Protein AF-A0A7J4FYN1-F1 (afdb_monomer)

Solvent-accessible surface area (backbone atoms only — not comparable to full-atom values): 18001 Å² total; per-residue (Å²): 106,68,40,69,77,66,52,54,48,56,63,58,71,72,38,98,62,52,60,65,54,55,51,46,66,61,48,46,61,57,50,54,51,50,53,51,52,51,47,52,48,41,46,52,52,40,60,72,71,66,62,92,48,76,66,60,46,51,55,52,28,54,52,47,48,63,54,42,46,30,54,53,46,29,53,54,20,49,48,54,35,25,59,45,54,30,81,46,72,70,46,26,52,50,48,37,50,51,54,52,49,54,53,47,48,53,36,50,60,30,28,76,32,58,90,78,43,79,68,7,50,65,6,45,51,25,54,48,51,32,59,75,74,71,46,88,81,53,70,55,55,52,43,46,21,37,47,47,36,42,50,40,17,54,48,39,40,50,54,37,49,71,49,62,40,72,78,50,58,75,45,86,66,52,58,71,54,51,52,44,50,46,52,47,66,65,43,78,46,77,74,41,36,20,57,51,18,25,62,42,31,40,52,42,50,52,53,42,57,50,44,49,69,71,32,67,87,43,64,83,60,56,28,58,55,52,47,44,49,53,40,31,42,48,46,49,52,54,43,40,49,59,54,55,52,52,48,78,74,57,72,54,72,72,52,23,49,51,51,7,46,34,19,9,50,16,29,44,51,27,47,53,55,52,39,75,62,43,44,88,74,41,46,93,38,74,70,27,42,71,73,56,69,65,89,54,65,65,63,57,37,51,45,38,24,49,33,31,30,44,30,38,54,24,45,73,73,73,35,44,71,63,23,43,52,51,23,22,50,54,47,29,52,53,54,50,60,72,40,43,75,70,69,74,104

Sequence (345 aa):
MNERTNRSGEFLLTSPLTKREIVAGKTLPYLITTIGIMFVLAIYLKCTLGSASPSEIAKSGIIIISIMLPVVSLFLSFSLFSSILARSFKELTFVSVFFSTVVSGYLFFPAMFAHIHAIALISPMTLIVKVLTGTEISLNEYLFSTVPFYSVSIATFGFATLIFREEDLFTQKTVKKKIIDCIELFLRKRSYLFLLTLIFVPFAYMFELMSIVLLFNIPLPYSIVAMVGISALIEEVLKSAGIYTLSLKGYNGKQAIFLAILAGSGFFVGEKLMMLVTVASIADSVFGSVLSMGSLLLYPLLLHIGCGAIVSIGLRYKRYSVCLLAATAVHCAYNLFLLRGVIFA

Foldseek 3Di:
DVCLVVVVLVVVQPDPDALCCVLCVVLVVVLVVVLVVLLVVLLVLCVVVPPDDPVLSNVLSVVSSLLCSLVSLLLSLQLLLLLLLDPDPVSSVVSSVVSVVVSVCQQVLLLVCLPPDLLVLLHSVSVNVCSSVVHDDDPLSSLQNRVLSNLNSVLSNVLSSLLSDPCRRNDPDHSVVSVLVSLVSQCPDLLSLLVQLLSCLSVLVSVLSVLCSVQVPPDPPVSVLVSLLVSLLSSLCSLCSSLLSVLVVPDDLVVQLVSLLSSLNSNLVSLVVSLVSNQPRCVVDPSSCLSNVPPDSPVSSCLSSVLSSLQSVCSNVVNNVVSSVVSSVSSSVVSVVVCVVVRVD

Mean predicted aligned error: 6.45 Å

pLDDT: mean 86.95, std 10.39, range [52.47, 98.06]

Structure (mmCIF, N/CA/C/O backbone):
data_AF-A0A7J4FYN1-F1
#
_entry.id   AF-A0A7J4FYN1-F1
#
loop_
_atom_site.group_PDB
_atom_site.id
_atom_site.type_symbol
_atom_site.label_atom_id
_atom_site.label_alt_id
_atom_site.label_comp_id
_atom_site.label_asym_id
_atom_site.label_entity_id
_atom_site.label_seq_id
_atom_site.pdbx_PDB_ins_code
_atom_site.Cartn_x
_atom_site.Cartn_y
_atom_s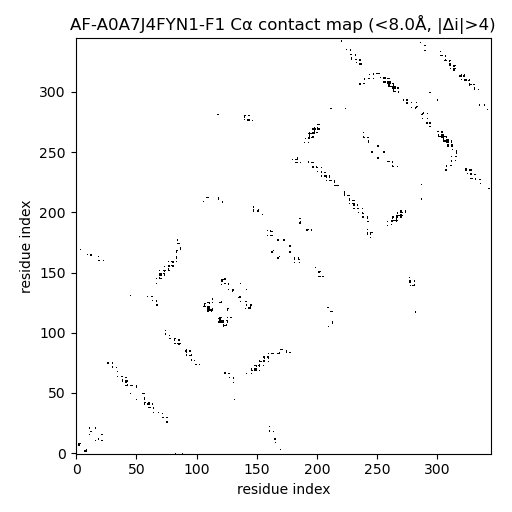ite.Cartn_z
_atom_site.occupancy
_atom_site.B_iso_or_equiv
_atom_site.auth_seq_id
_atom_site.auth_comp_id
_atom_site.auth_asym_id
_atom_site.auth_atom_id
_atom_site.pdbx_PDB_model_num
ATOM 1 N N . MET A 1 1 ? 17.224 -5.363 15.570 1.00 64.00 1 MET A N 1
ATOM 2 C CA . MET A 1 1 ? 17.157 -6.389 16.640 1.00 64.00 1 MET A CA 1
ATOM 3 C C . MET A 1 1 ? 18.245 -6.191 17.692 1.00 64.00 1 MET A C 1
ATOM 5 O O . MET A 1 1 ? 17.898 -6.210 18.863 1.00 64.00 1 MET A O 1
ATOM 9 N N . ASN A 1 2 ? 19.498 -5.917 17.299 1.00 64.25 2 ASN A N 1
ATOM 10 C CA . ASN A 1 2 ? 20.615 -5.687 18.233 1.00 64.25 2 ASN A CA 1
ATOM 11 C C . ASN A 1 2 ? 20.327 -4.618 19.300 1.00 64.25 2 ASN A C 1
ATOM 13 O O . ASN A 1 2 ? 20.669 -4.789 20.460 1.00 64.25 2 ASN A O 1
ATOM 17 N N . GLU A 1 3 ? 19.619 -3.547 18.944 1.00 64.06 3 GLU A N 1
ATOM 18 C CA . GLU A 1 3 ? 19.240 -2.507 19.911 1.00 64.06 3 GLU A CA 1
ATOM 19 C C . GLU A 1 3 ? 18.201 -2.964 20.938 1.00 64.06 3 GLU A C 1
ATOM 21 O O . GLU A 1 3 ? 18.146 -2.450 22.052 1.00 64.06 3 GLU A O 1
ATOM 26 N N . ARG A 1 4 ? 17.376 -3.949 20.570 1.00 65.56 4 ARG A N 1
ATOM 27 C CA . ARG A 1 4 ? 16.376 -4.525 21.466 1.00 65.56 4 ARG A CA 1
ATOM 28 C C . ARG A 1 4 ? 16.972 -5.622 22.341 1.00 65.56 4 ARG A C 1
ATOM 30 O O . ARG A 1 4 ? 16.567 -5.759 23.487 1.00 65.56 4 ARG A O 1
ATOM 37 N N . THR A 1 5 ? 17.933 -6.387 21.820 1.00 64.75 5 THR A N 1
ATOM 38 C CA . THR A 1 5 ? 18.672 -7.391 22.601 1.00 64.75 5 THR A CA 1
ATOM 39 C C . THR A 1 5 ? 19.639 -6.741 23.583 1.00 64.75 5 THR A C 1
ATOM 41 O O . THR A 1 5 ? 19.760 -7.217 24.704 1.00 64.75 5 THR A O 1
ATOM 44 N N . ASN A 1 6 ? 20.265 -5.623 23.202 1.00 63.41 6 ASN A N 1
ATOM 45 C CA . ASN A 1 6 ? 21.263 -4.928 24.022 1.00 63.41 6 ASN A CA 1
ATOM 46 C C . ASN A 1 6 ? 20.667 -3.776 24.850 1.00 63.41 6 ASN A C 1
ATOM 48 O O . ASN A 1 6 ? 21.420 -2.999 25.427 1.00 63.41 6 ASN A O 1
ATOM 52 N N . ARG A 1 7 ? 19.333 -3.619 24.856 1.00 63.34 7 ARG A N 1
ATOM 53 C CA . ARG A 1 7 ? 18.585 -2.500 25.472 1.00 63.34 7 ARG A CA 1
ATOM 54 C C . ARG A 1 7 ? 19.027 -1.088 25.054 1.00 63.34 7 ARG A C 1
ATOM 56 O O . ARG A 1 7 ? 18.514 -0.107 25.575 1.00 63.34 7 ARG A O 1
ATOM 63 N N . SER A 1 8 ? 19.898 -0.943 24.055 1.00 65.25 8 SER A N 1
ATOM 64 C CA . SER A 1 8 ? 20.338 0.368 23.567 1.00 65.25 8 SER A CA 1
ATOM 65 C C . SER A 1 8 ? 19.237 1.165 22.861 1.00 65.25 8 SER A C 1
ATOM 67 O O . SER A 1 8 ? 19.367 2.375 22.684 1.00 65.25 8 SER A O 1
ATOM 69 N N . GLY A 1 9 ? 18.125 0.512 22.505 1.00 64.81 9 GLY A N 1
ATOM 70 C CA . GLY A 1 9 ? 16.920 1.176 22.010 1.00 64.81 9 GLY A CA 1
ATOM 71 C C . GLY A 1 9 ? 16.238 2.081 23.044 1.00 64.81 9 GLY A C 1
ATOM 72 O O . GLY A 1 9 ? 15.622 3.063 22.645 1.00 64.81 9 GLY A O 1
ATOM 73 N N . GLU A 1 10 ? 16.382 1.801 24.346 1.00 71.38 10 GLU A N 1
ATOM 74 C CA . GLU A 1 10 ? 15.806 2.622 25.426 1.00 71.38 10 GLU A CA 1
ATOM 75 C C . GLU A 1 10 ? 16.497 3.995 25.497 1.00 71.38 10 GLU A C 1
ATOM 77 O O . GLU A 1 10 ? 15.831 5.025 25.550 1.00 71.38 10 GLU A O 1
ATOM 82 N N . PHE A 1 11 ? 17.829 4.039 25.362 1.00 71.06 11 PHE A N 1
ATOM 83 C CA . PHE A 1 11 ? 18.596 5.295 25.347 1.00 71.06 11 PHE A CA 1
ATOM 84 C C . PHE A 1 11 ? 18.272 6.199 24.149 1.00 71.06 11 PHE A C 1
ATOM 86 O O . PHE A 1 11 ? 18.373 7.419 24.234 1.00 71.06 11 PHE A O 1
ATOM 93 N N . LEU A 1 12 ? 17.869 5.613 23.019 1.00 75.50 12 LEU A N 1
ATOM 94 C CA . LEU A 1 12 ? 17.439 6.376 21.846 1.00 75.50 12 LEU A CA 1
ATOM 95 C C . LEU A 1 12 ? 16.047 6.984 22.033 1.00 75.50 12 LEU A C 1
ATOM 97 O O . LEU A 1 12 ? 15.792 8.071 21.522 1.00 75.50 12 LEU A O 1
ATOM 101 N N . LEU A 1 13 ? 15.157 6.310 22.764 1.00 73.88 13 LEU A N 1
ATOM 102 C CA . LEU A 1 13 ? 13.790 6.781 23.004 1.00 73.88 13 LEU A CA 1
ATOM 103 C C . LEU A 1 13 ? 13.718 7.856 24.098 1.00 73.88 13 LEU A C 1
ATOM 105 O O . LEU A 1 13 ? 12.803 8.676 24.067 1.00 73.88 13 LEU A O 1
ATOM 109 N N . THR A 1 14 ? 14.709 7.906 24.993 1.00 81.06 14 THR A N 1
ATOM 110 C CA . THR A 1 14 ? 14.867 8.959 26.013 1.00 81.06 1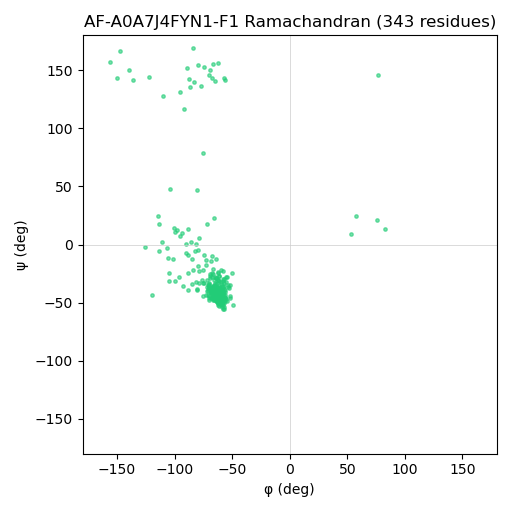4 THR A CA 1
ATOM 111 C C . THR A 1 14 ? 15.679 10.166 25.538 1.00 81.06 14 THR A C 1
ATOM 113 O O . THR A 1 14 ? 15.725 11.189 26.223 1.00 81.06 14 THR A O 1
ATOM 116 N N . SER A 1 15 ? 16.310 10.077 24.365 1.00 82.44 15 SER A N 1
ATOM 117 C CA . SER A 1 15 ? 17.016 11.202 23.747 1.00 82.44 15 SER A CA 1
ATOM 118 C C . SER A 1 15 ? 16.040 12.320 23.333 1.00 82.44 15 SER A C 1
ATOM 120 O O . SER A 1 15 ? 14.874 12.036 23.052 1.00 82.44 15 SER A O 1
ATOM 122 N N . PRO A 1 16 ? 16.479 13.591 23.224 1.00 83.44 16 PRO A N 1
ATOM 123 C CA . PRO A 1 16 ? 15.618 14.708 22.810 1.00 83.44 16 PRO A CA 1
ATOM 124 C C . PRO A 1 16 ? 15.236 14.671 21.315 1.00 83.44 16 PRO A C 1
ATOM 126 O O . PRO A 1 16 ? 14.825 15.685 20.755 1.00 83.44 16 PRO A O 1
ATOM 129 N N . LEU A 1 17 ? 15.387 13.519 20.655 1.00 84.38 17 LEU A N 1
ATOM 130 C CA . LEU A 1 17 ? 15.091 13.322 19.243 1.00 84.38 17 LEU A CA 1
ATOM 131 C C . LEU A 1 17 ? 13.627 12.937 19.041 1.00 84.38 17 LEU A C 1
ATOM 133 O O . LEU A 1 17 ? 13.038 12.137 19.772 1.00 84.38 17 LEU A O 1
ATOM 137 N N . THR A 1 18 ? 13.033 13.453 17.973 1.00 85.81 18 THR A N 1
ATOM 138 C CA . THR A 1 18 ? 11.705 13.026 17.548 1.00 85.81 18 THR A CA 1
ATOM 139 C C . THR A 1 18 ? 11.761 11.639 16.904 1.00 85.81 18 THR A C 1
ATOM 141 O O . THR A 1 18 ? 12.735 11.239 16.268 1.00 85.81 18 THR A O 1
ATOM 144 N N . LYS A 1 19 ? 10.649 10.900 16.974 1.00 86.06 19 LYS A N 1
ATOM 145 C CA . LYS A 1 19 ? 10.519 9.575 16.333 1.00 86.06 19 LYS A CA 1
ATOM 146 C C . LYS A 1 19 ? 10.856 9.599 14.842 1.00 86.06 19 LYS A C 1
ATOM 148 O O . LYS A 1 19 ? 11.430 8.648 14.326 1.00 86.06 19 LYS A O 1
ATOM 153 N N . ARG A 1 20 ? 10.492 10.688 14.157 1.00 86.38 20 ARG A N 1
ATOM 154 C CA . ARG A 1 20 ? 10.760 10.875 12.725 1.00 86.38 20 ARG A CA 1
ATOM 155 C C . ARG A 1 20 ? 12.251 11.019 12.454 1.00 86.38 20 ARG A C 1
ATOM 157 O O . ARG A 1 20 ? 12.729 10.405 11.512 1.00 86.38 20 ARG A O 1
ATOM 164 N N . GLU A 1 21 ? 12.973 11.765 13.285 1.00 88.19 21 GLU A N 1
ATOM 165 C CA . GLU A 1 21 ? 14.426 11.926 13.165 1.00 88.19 21 GLU A CA 1
ATOM 166 C C . GLU A 1 21 ? 15.159 10.615 13.435 1.00 88.19 21 GLU A C 1
ATOM 168 O O . GLU A 1 21 ? 16.058 10.261 12.680 1.00 88.19 21 GLU A O 1
ATOM 173 N N . ILE A 1 22 ? 14.735 9.846 14.444 1.00 86.62 22 ILE A N 1
ATOM 174 C CA . ILE A 1 22 ? 15.331 8.534 14.736 1.00 86.62 22 ILE A CA 1
ATOM 175 C C . ILE A 1 22 ? 15.124 7.578 13.557 1.00 86.62 22 ILE A C 1
ATOM 177 O O . ILE A 1 22 ? 16.065 6.917 13.117 1.00 86.62 22 ILE A O 1
ATOM 181 N N . VAL A 1 23 ? 13.895 7.502 13.037 1.00 89.00 23 VAL A N 1
ATOM 182 C CA . VAL A 1 23 ? 13.572 6.652 11.886 1.00 89.00 23 VAL A CA 1
ATOM 183 C C . VAL A 1 23 ? 14.360 7.100 10.656 1.00 89.00 23 VAL A C 1
ATOM 185 O O . VAL A 1 23 ? 15.072 6.282 10.078 1.00 89.00 23 VAL A O 1
ATOM 188 N N . ALA A 1 24 ? 14.304 8.387 10.305 1.00 88.50 24 ALA A N 1
ATOM 189 C CA . ALA A 1 24 ? 14.992 8.937 9.141 1.00 88.50 24 ALA A CA 1
ATOM 190 C C . ALA A 1 24 ? 16.512 8.752 9.233 1.00 88.50 24 ALA A C 1
ATOM 192 O O . ALA A 1 24 ? 17.124 8.257 8.287 1.00 88.50 24 ALA A O 1
ATOM 193 N N . GLY A 1 25 ? 17.111 9.071 10.383 1.00 87.88 25 GLY A N 1
ATOM 194 C CA . GLY A 1 25 ? 18.545 8.938 10.628 1.00 87.88 25 GLY A CA 1
ATOM 195 C C . GLY A 1 25 ? 19.039 7.497 10.518 1.00 87.88 25 GLY A C 1
ATOM 196 O O . GLY A 1 25 ? 20.155 7.268 10.063 1.00 87.88 25 GLY A O 1
ATOM 197 N N . LYS A 1 26 ? 18.196 6.511 10.851 1.00 86.88 26 LYS A N 1
ATOM 198 C CA . LYS A 1 26 ? 18.523 5.093 10.657 1.00 86.88 26 LYS A CA 1
ATOM 199 C C . LYS A 1 26 ? 18.303 4.621 9.234 1.00 86.88 26 LYS A C 1
ATOM 201 O O . LYS A 1 26 ? 19.094 3.826 8.747 1.00 86.88 26 LYS A O 1
ATOM 206 N N . THR A 1 27 ? 17.246 5.068 8.563 1.00 91.06 27 THR A N 1
ATOM 207 C CA . THR A 1 27 ? 16.923 4.607 7.204 1.00 91.06 27 THR A CA 1
ATOM 208 C C . THR A 1 27 ? 17.816 5.238 6.140 1.00 91.06 27 THR A C 1
ATOM 210 O O . THR A 1 27 ? 18.097 4.602 5.126 1.00 91.06 27 THR A O 1
ATOM 213 N N . LEU A 1 28 ? 18.279 6.471 6.363 1.00 92.12 28 LEU A N 1
ATOM 214 C CA . LEU A 1 28 ? 19.022 7.253 5.377 1.00 92.12 28 LEU A CA 1
ATOM 215 C C . LEU A 1 28 ? 20.367 6.611 4.974 1.00 92.12 28 LEU A C 1
ATOM 217 O O . LEU A 1 28 ? 20.606 6.514 3.771 1.00 92.12 28 LEU A O 1
ATOM 221 N N . PRO A 1 29 ? 21.208 6.085 5.891 1.00 93.12 29 PRO A N 1
ATOM 222 C CA . PRO A 1 29 ? 22.432 5.375 5.512 1.00 93.12 29 PRO A CA 1
ATOM 223 C C . PRO A 1 29 ? 22.173 4.159 4.616 1.00 93.12 29 PRO A C 1
ATOM 225 O O . PRO A 1 29 ? 22.906 3.939 3.652 1.00 93.12 29 PRO A O 1
ATOM 228 N N . TYR A 1 30 ? 21.106 3.396 4.885 1.00 92.56 30 TYR A N 1
ATOM 229 C CA . TYR A 1 30 ? 20.733 2.250 4.050 1.00 92.56 30 TYR A CA 1
ATOM 230 C C . TYR A 1 30 ? 20.251 2.696 2.671 1.00 92.56 30 TYR A C 1
ATOM 232 O O . TYR A 1 30 ? 20.620 2.080 1.672 1.00 92.56 30 TYR A O 1
ATOM 240 N N . LEU A 1 31 ? 19.478 3.784 2.597 1.00 93.19 31 LEU A N 1
ATOM 241 C CA . LEU A 1 31 ? 19.034 4.356 1.328 1.00 93.19 31 LEU A CA 1
ATOM 242 C C . LEU A 1 31 ? 20.225 4.835 0.485 1.00 93.19 31 LEU A C 1
ATOM 244 O O . LEU A 1 31 ? 20.341 4.436 -0.670 1.00 93.19 31 LEU A O 1
ATOM 248 N N . ILE A 1 32 ? 21.138 5.617 1.072 1.00 93.19 32 ILE A N 1
ATOM 249 C CA . ILE A 1 32 ? 22.339 6.131 0.390 1.00 93.19 32 ILE A CA 1
ATOM 250 C C . ILE A 1 32 ? 23.217 4.977 -0.095 1.00 93.19 32 ILE A C 1
ATOM 252 O O . ILE A 1 32 ? 23.613 4.955 -1.258 1.00 93.19 32 ILE A O 1
ATOM 256 N N . THR A 1 33 ? 23.476 3.989 0.766 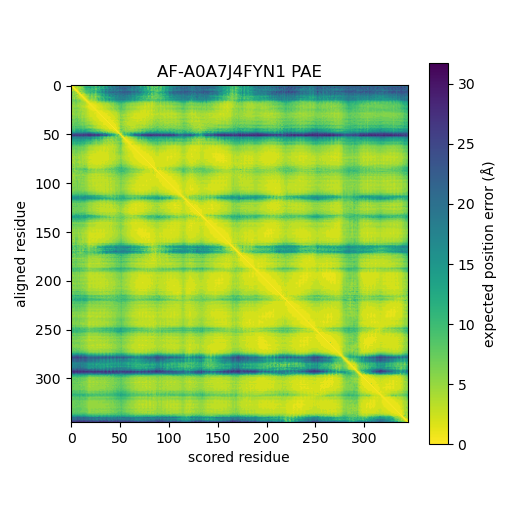1.00 93.31 33 THR A N 1
ATOM 257 C CA . THR A 1 33 ? 24.281 2.813 0.403 1.00 93.31 33 THR A CA 1
ATOM 258 C C . THR A 1 33 ? 23.641 2.044 -0.750 1.00 93.31 33 THR A C 1
ATOM 260 O O . THR A 1 33 ? 24.322 1.687 -1.707 1.00 93.31 33 THR A O 1
ATOM 263 N N . THR A 1 34 ? 22.323 1.835 -0.702 1.00 92.31 34 THR A N 1
ATOM 264 C CA . THR A 1 34 ? 21.605 1.117 -1.762 1.00 92.31 34 THR A CA 1
ATOM 265 C C . THR A 1 34 ? 21.643 1.892 -3.077 1.00 92.31 34 THR A C 1
ATOM 267 O O . THR A 1 34 ? 21.911 1.300 -4.117 1.00 92.31 34 THR A O 1
ATOM 270 N N . ILE A 1 35 ? 21.454 3.215 -3.048 1.00 90.81 35 ILE A N 1
ATOM 271 C CA . ILE A 1 35 ? 21.578 4.072 -4.238 1.00 90.81 35 ILE A CA 1
ATOM 272 C C . ILE A 1 35 ? 22.997 4.017 -4.809 1.00 90.81 35 ILE A C 1
ATOM 274 O O . ILE A 1 35 ? 23.151 3.869 -6.020 1.00 90.81 35 ILE A O 1
ATOM 278 N N . GLY A 1 36 ? 24.025 4.066 -3.958 1.00 89.56 36 GLY A N 1
ATOM 279 C CA . GLY A 1 36 ? 25.419 3.935 -4.381 1.00 89.56 36 GLY A CA 1
ATOM 280 C C . GLY A 1 36 ? 25.693 2.602 -5.081 1.00 89.56 36 GLY A C 1
ATOM 281 O O . GLY A 1 36 ? 26.253 2.585 -6.175 1.00 89.56 36 GLY A O 1
ATOM 282 N N . ILE A 1 37 ? 25.228 1.489 -4.503 1.00 90.88 37 ILE A N 1
ATOM 283 C CA . ILE A 1 37 ? 25.355 0.156 -5.113 1.00 90.88 37 ILE A CA 1
ATOM 284 C C . ILE A 1 37 ? 24.606 0.095 -6.452 1.00 90.88 37 ILE A C 1
ATOM 286 O O . ILE A 1 37 ? 25.155 -0.400 -7.434 1.00 90.88 37 ILE A O 1
ATOM 290 N N . MET A 1 38 ? 23.382 0.627 -6.522 1.00 88.19 38 MET A N 1
ATOM 291 C CA . MET A 1 38 ? 22.602 0.670 -7.765 1.00 88.19 38 MET A CA 1
ATOM 292 C C . MET A 1 38 ? 23.299 1.484 -8.857 1.00 88.19 38 MET A C 1
ATOM 294 O O . MET A 1 38 ? 23.318 1.057 -10.008 1.00 88.19 38 MET A O 1
ATOM 298 N N . PHE A 1 39 ? 23.898 2.622 -8.505 1.00 85.50 39 PHE A N 1
ATOM 299 C CA . PHE A 1 39 ? 24.653 3.445 -9.447 1.00 85.50 39 PHE A CA 1
ATOM 300 C C . PHE A 1 39 ? 25.858 2.686 -10.016 1.00 85.50 39 PHE A C 1
ATOM 302 O O . PHE A 1 39 ? 26.044 2.643 -11.232 1.00 85.50 39 PHE A O 1
ATOM 309 N N . VAL A 1 40 ? 26.632 2.018 -9.152 1.00 87.88 40 VAL A N 1
ATOM 310 C CA . VAL A 1 40 ? 27.782 1.197 -9.564 1.00 87.88 40 VAL A CA 1
ATOM 311 C C . VAL A 1 40 ? 27.346 0.040 -10.468 1.00 87.88 40 VAL A C 1
ATOM 313 O O . VAL A 1 40 ? 27.956 -0.185 -11.512 1.00 87.88 40 VAL A O 1
ATOM 316 N N . LEU A 1 41 ? 26.267 -0.663 -10.114 1.00 85.25 41 LEU A N 1
ATOM 317 C CA . LEU A 1 41 ? 25.722 -1.757 -10.925 1.00 85.25 41 LEU A CA 1
ATOM 318 C C . LEU A 1 41 ? 25.207 -1.272 -12.284 1.00 85.25 41 LEU A C 1
ATOM 320 O O . LEU A 1 41 ? 25.442 -1.935 -13.293 1.00 85.25 41 LEU A O 1
ATOM 324 N N . ALA A 1 42 ? 24.541 -0.116 -12.333 1.00 82.31 42 ALA A N 1
ATOM 325 C CA . ALA A 1 42 ? 24.056 0.462 -13.583 1.00 82.31 42 ALA A CA 1
ATOM 326 C C . ALA A 1 42 ? 25.212 0.787 -14.544 1.00 82.31 42 ALA A C 1
ATOM 328 O O . ALA A 1 42 ? 25.129 0.464 -15.731 1.00 82.31 42 ALA A O 1
ATOM 329 N N . ILE A 1 43 ? 26.309 1.355 -14.024 1.00 81.56 43 ILE A N 1
ATOM 330 C CA . ILE A 1 43 ? 27.538 1.593 -14.794 1.00 81.56 43 ILE A CA 1
ATOM 331 C C . ILE A 1 43 ? 28.121 0.263 -15.282 1.00 81.56 43 ILE A C 1
ATOM 333 O O . ILE A 1 43 ? 28.375 0.104 -16.475 1.00 81.56 43 ILE A O 1
ATOM 337 N N . TYR A 1 44 ? 28.286 -0.710 -14.382 1.00 84.75 44 TYR A N 1
ATOM 338 C CA . TYR A 1 44 ? 28.862 -2.017 -14.702 1.00 84.75 44 TYR A CA 1
ATOM 339 C C . TYR A 1 44 ? 28.096 -2.746 -15.819 1.00 84.75 44 TYR A C 1
ATOM 341 O O . TYR A 1 44 ? 28.704 -3.232 -16.778 1.00 84.75 44 TYR A O 1
ATOM 349 N N . LEU A 1 45 ? 26.762 -2.779 -15.741 1.00 80.88 45 LEU A N 1
ATOM 350 C CA . LEU A 1 45 ? 25.918 -3.431 -16.744 1.00 80.88 45 LEU A CA 1
ATOM 351 C C . LEU A 1 45 ? 26.041 -2.762 -18.118 1.00 80.88 45 LEU A C 1
ATOM 353 O O . LEU A 1 45 ? 26.218 -3.458 -19.115 1.00 80.88 45 LEU A O 1
ATOM 357 N N . LYS A 1 46 ? 25.997 -1.425 -18.191 1.00 75.81 46 LYS A N 1
ATOM 358 C CA . LYS A 1 46 ? 26.100 -0.706 -19.474 1.00 75.81 46 LYS A CA 1
ATOM 359 C C . LYS A 1 46 ? 27.498 -0.791 -20.095 1.00 75.81 46 LYS A C 1
ATOM 361 O O . LYS A 1 46 ? 27.586 -0.909 -21.317 1.00 75.81 46 LYS A O 1
ATOM 366 N N . CYS A 1 47 ? 28.559 -0.806 -19.284 1.00 75.88 47 CYS A N 1
ATOM 367 C CA . CYS A 1 47 ? 29.916 -1.084 -19.765 1.00 75.88 47 CYS A CA 1
ATOM 368 C C . CYS A 1 47 ? 30.020 -2.491 -20.375 1.00 75.88 47 CYS A C 1
ATOM 370 O O . CYS A 1 47 ? 30.604 -2.658 -21.441 1.00 75.88 47 CYS A O 1
ATOM 372 N N . THR A 1 48 ? 29.415 -3.494 -19.732 1.00 79.56 48 THR A N 1
ATOM 373 C CA . THR A 1 48 ? 29.449 -4.892 -20.198 1.00 79.56 48 THR A CA 1
ATOM 374 C C . THR A 1 48 ? 28.614 -5.105 -21.467 1.00 79.56 48 THR A C 1
ATOM 376 O O . THR A 1 48 ? 28.997 -5.879 -22.337 1.00 79.56 48 THR A O 1
ATOM 379 N N . LEU A 1 49 ? 27.496 -4.385 -21.606 1.00 75.69 49 LEU A N 1
ATOM 380 C CA . LEU A 1 49 ? 26.597 -4.433 -22.770 1.00 75.69 49 LEU A CA 1
ATOM 381 C C . LEU A 1 49 ? 27.102 -3.622 -23.985 1.00 75.69 49 LEU A C 1
ATOM 383 O O . LEU A 1 49 ? 26.382 -3.499 -24.973 1.00 75.69 49 LEU A O 1
ATOM 387 N N . GLY A 1 50 ? 28.315 -3.057 -23.936 1.00 68.12 50 GLY A N 1
ATOM 388 C CA . GLY A 1 50 ? 28.968 -2.428 -25.093 1.00 68.12 50 GLY A CA 1
ATOM 389 C C . GLY A 1 50 ? 28.436 -1.045 -25.495 1.00 68.12 50 GLY A C 1
ATOM 390 O O . GLY A 1 50 ? 28.623 -0.631 -26.636 1.00 68.12 50 GLY A O 1
ATOM 391 N N . SER A 1 51 ? 27.766 -0.313 -24.595 1.00 63.03 51 SER A N 1
ATOM 392 C CA . SER A 1 51 ? 27.247 1.035 -24.896 1.00 63.03 51 SER A CA 1
ATOM 393 C C . SER A 1 51 ? 28.347 2.114 -24.884 1.00 63.03 51 SER A C 1
ATOM 395 O O . SER A 1 51 ? 29.191 2.147 -23.992 1.00 63.03 51 SER A O 1
ATOM 397 N N . ALA A 1 52 ? 28.311 3.010 -25.880 1.00 61.69 52 ALA A N 1
ATOM 398 C CA . ALA A 1 52 ? 29.488 3.683 -26.443 1.00 61.69 52 ALA A CA 1
ATOM 399 C C . ALA A 1 52 ? 29.802 5.126 -25.965 1.00 61.69 52 ALA A C 1
ATOM 401 O O . ALA A 1 52 ? 30.675 5.764 -26.552 1.00 61.69 52 ALA A O 1
ATOM 402 N N . SER A 1 53 ? 29.165 5.681 -24.920 1.00 72.50 53 SER A N 1
ATOM 403 C CA . SER A 1 53 ? 29.561 7.010 -24.402 1.00 72.50 53 SER A CA 1
ATOM 404 C C . SER A 1 53 ? 29.318 7.214 -22.891 1.00 72.50 53 SER A C 1
ATOM 406 O O . SER A 1 53 ? 28.299 6.761 -22.361 1.00 72.50 53 SER A O 1
ATOM 408 N N . PRO A 1 54 ? 30.209 7.935 -22.170 1.00 73.56 54 PRO A N 1
ATOM 409 C CA . PRO A 1 54 ? 30.045 8.217 -20.736 1.00 73.56 54 PRO A CA 1
ATOM 410 C C . PRO A 1 54 ? 28.746 8.959 -20.381 1.00 73.56 54 PRO A C 1
ATOM 412 O O . PRO A 1 54 ? 28.188 8.752 -19.303 1.00 73.56 54 PRO A O 1
ATOM 415 N N . SER A 1 55 ? 28.240 9.804 -21.285 1.00 75.38 55 SER A N 1
ATOM 416 C CA . SER A 1 55 ? 27.010 10.579 -21.082 1.00 75.38 55 SER A CA 1
ATOM 417 C C . SER A 1 55 ? 25.749 9.711 -21.114 1.00 75.38 55 SER A C 1
ATOM 419 O O . SER A 1 55 ? 24.861 9.892 -20.280 1.00 75.38 55 SER A O 1
ATOM 421 N N . GLU A 1 56 ? 25.679 8.732 -22.020 1.00 75.50 56 GLU A N 1
ATOM 422 C CA . GLU A 1 56 ? 24.537 7.811 -22.119 1.00 75.50 56 GLU A CA 1
ATOM 423 C C . GLU A 1 56 ? 24.479 6.838 -20.935 1.00 75.50 56 GLU A C 1
ATOM 425 O O . GLU A 1 56 ? 23.395 6.502 -20.444 1.00 75.50 56 GLU A O 1
ATOM 430 N N . ILE A 1 57 ? 25.647 6.442 -20.416 1.00 75.25 57 ILE A N 1
ATOM 431 C CA . ILE A 1 57 ? 25.756 5.627 -19.200 1.00 75.25 57 ILE A CA 1
ATOM 432 C C . ILE A 1 57 ? 25.204 6.402 -17.998 1.00 75.25 57 ILE A C 1
ATOM 434 O O . ILE A 1 57 ? 24.372 5.872 -17.257 1.00 75.25 57 ILE A O 1
ATOM 438 N N . ALA A 1 58 ? 25.602 7.668 -17.829 1.00 78.06 58 ALA A N 1
ATOM 439 C CA . ALA A 1 58 ? 25.122 8.508 -16.734 1.00 78.06 58 ALA A CA 1
ATOM 440 C C . ALA A 1 58 ? 23.604 8.749 -16.810 1.00 78.06 58 ALA A C 1
ATOM 442 O O . ALA A 1 58 ? 22.901 8.580 -15.812 1.00 78.06 58 ALA A O 1
ATOM 443 N N . LYS A 1 59 ? 23.079 9.071 -18.001 1.00 82.31 59 LYS A N 1
ATOM 444 C CA . LYS A 1 59 ? 21.641 9.288 -18.225 1.00 82.31 59 LYS A CA 1
ATOM 445 C C . LYS A 1 59 ? 20.823 8.030 -17.918 1.00 82.31 59 LYS A C 1
ATOM 447 O O . LYS A 1 59 ? 19.854 8.098 -17.165 1.00 82.31 59 LYS A O 1
ATOM 452 N N . SER A 1 60 ? 21.253 6.876 -18.432 1.00 78.44 60 SER A N 1
ATOM 453 C CA . SER A 1 60 ? 20.606 5.585 -18.160 1.00 78.44 60 SER A CA 1
ATOM 454 C C . SER A 1 60 ? 20.640 5.233 -16.671 1.00 78.44 60 SER A C 1
ATOM 456 O O . SER A 1 60 ? 19.641 4.771 -16.124 1.00 78.44 60 SER A O 1
ATOM 458 N N . GLY A 1 61 ? 21.767 5.490 -15.998 1.00 83.56 61 GLY A N 1
ATOM 459 C CA . GLY A 1 61 ? 21.920 5.259 -14.562 1.00 83.56 61 GLY A CA 1
ATOM 460 C C . GLY A 1 61 ? 20.943 6.083 -13.723 1.00 83.56 61 GLY A C 1
ATOM 461 O O . GLY A 1 61 ? 20.302 5.542 -12.825 1.00 83.56 61 GLY A O 1
ATOM 462 N N . ILE A 1 62 ? 20.757 7.364 -14.053 1.00 86.88 62 ILE A N 1
ATOM 463 C CA . ILE A 1 62 ? 19.798 8.242 -13.360 1.00 86.88 62 ILE A CA 1
ATOM 464 C C . ILE A 1 62 ? 18.358 7.740 -13.541 1.00 86.88 62 ILE A C 1
ATOM 466 O O . ILE A 1 62 ? 17.586 7.718 -12.578 1.00 86.88 62 ILE A O 1
ATOM 470 N N . ILE A 1 63 ? 17.998 7.296 -14.749 1.00 88.56 63 ILE A N 1
ATOM 471 C CA . ILE A 1 63 ? 16.663 6.747 -15.029 1.00 88.56 63 ILE A CA 1
ATOM 472 C C . ILE A 1 63 ? 16.436 5.459 -14.224 1.00 88.56 63 ILE A C 1
ATOM 474 O O . ILE A 1 63 ? 15.411 5.330 -13.554 1.00 88.56 63 ILE A O 1
ATOM 478 N N . ILE A 1 64 ? 17.408 4.540 -14.216 1.00 89.25 64 ILE A N 1
ATOM 479 C CA . ILE A 1 64 ? 17.346 3.291 -13.438 1.00 89.25 64 ILE A CA 1
ATOM 480 C C . ILE A 1 64 ? 17.173 3.583 -11.944 1.00 89.25 64 ILE A C 1
ATOM 482 O O . ILE A 1 64 ? 16.311 2.987 -11.299 1.00 89.25 64 ILE A O 1
ATOM 486 N N . ILE A 1 65 ? 17.944 4.526 -11.395 1.00 91.31 65 ILE A N 1
ATOM 487 C CA . ILE A 1 65 ? 17.818 4.930 -9.988 1.00 91.31 65 ILE A CA 1
ATOM 488 C C . ILE A 1 65 ? 16.428 5.497 -9.713 1.00 91.31 65 ILE A C 1
ATOM 490 O O . ILE A 1 65 ? 15.828 5.142 -8.704 1.00 91.31 65 ILE A O 1
ATOM 494 N N . SER A 1 66 ? 15.893 6.328 -10.607 1.00 91.81 66 SER A N 1
ATOM 495 C CA . SER A 1 66 ? 14.561 6.924 -10.443 1.00 91.81 66 SER A CA 1
ATOM 496 C C . SER A 1 66 ? 13.457 5.860 -10.410 1.00 91.81 66 SER A C 1
ATOM 498 O O . SER A 1 66 ? 12.559 5.931 -9.574 1.00 91.81 66 SER A O 1
ATOM 500 N N . ILE A 1 67 ? 13.559 4.831 -11.260 1.00 93.19 67 ILE A N 1
ATOM 501 C CA . ILE A 1 67 ? 12.632 3.686 -11.294 1.00 93.19 67 ILE A CA 1
ATOM 502 C C . ILE A 1 67 ? 12.763 2.819 -10.033 1.00 93.19 67 ILE A C 1
ATOM 504 O O . ILE A 1 67 ? 11.761 2.342 -9.500 1.00 93.19 67 ILE A O 1
ATOM 508 N N . MET A 1 68 ? 13.989 2.615 -9.543 1.00 92.94 68 MET A N 1
ATOM 509 C CA . MET A 1 68 ? 14.261 1.738 -8.401 1.00 92.94 68 MET A CA 1
ATOM 510 C C . MET A 1 68 ? 14.078 2.402 -7.038 1.00 92.94 68 MET A C 1
ATOM 512 O O . MET A 1 68 ? 13.840 1.703 -6.053 1.00 92.94 68 MET A O 1
ATOM 516 N N . LEU A 1 69 ? 14.147 3.730 -6.956 1.00 94.06 69 LEU A N 1
ATOM 517 C CA . LEU A 1 69 ? 13.945 4.486 -5.723 1.00 94.06 69 LEU A CA 1
ATOM 518 C C . LEU A 1 69 ? 12.666 4.083 -4.960 1.00 94.06 69 LEU A C 1
ATOM 520 O O . LEU A 1 69 ? 12.793 3.721 -3.788 1.00 94.06 69 LEU A O 1
ATOM 524 N N . PRO A 1 70 ? 11.463 4.047 -5.572 1.00 95.00 70 PRO A N 1
ATOM 525 C CA . PRO A 1 70 ? 10.246 3.650 -4.863 1.00 95.00 70 PRO A CA 1
ATOM 526 C C . PRO A 1 70 ? 10.277 2.192 -4.401 1.00 95.00 70 PRO A C 1
ATOM 528 O O . PRO A 1 70 ? 9.756 1.867 -3.334 1.00 95.00 70 PRO A O 1
ATOM 531 N N . VAL A 1 71 ? 10.923 1.311 -5.168 1.00 95.75 71 VAL A N 1
ATOM 532 C CA . VAL A 1 71 ? 11.081 -0.104 -4.817 1.00 95.75 71 VAL A CA 1
ATOM 533 C C . VAL A 1 71 ? 11.962 -0.244 -3.577 1.00 95.75 71 VAL A C 1
ATOM 535 O O . VAL A 1 71 ? 11.579 -0.908 -2.613 1.00 95.75 71 VAL A O 1
ATOM 538 N N . VAL A 1 72 ? 13.111 0.436 -3.552 1.00 95.25 72 VAL A N 1
ATOM 539 C CA . VAL A 1 72 ? 14.013 0.458 -2.393 1.00 95.25 72 VAL A CA 1
ATOM 540 C C . VAL A 1 72 ? 13.315 1.062 -1.176 1.00 95.25 72 VAL A C 1
ATOM 542 O O . VAL A 1 72 ? 13.378 0.488 -0.088 1.00 95.25 72 VAL A O 1
ATOM 545 N N . SER A 1 73 ? 12.599 2.178 -1.345 1.00 95.69 73 SER A N 1
ATOM 546 C CA . SER A 1 73 ? 11.808 2.775 -0.266 1.00 95.69 73 SER A CA 1
ATOM 547 C C . SER A 1 73 ? 10.754 1.803 0.272 1.00 95.69 73 SER A C 1
ATOM 549 O O . SER A 1 73 ? 10.562 1.725 1.487 1.00 95.69 73 SER A O 1
ATOM 551 N N . LEU A 1 74 ? 10.098 1.017 -0.587 1.00 96.50 74 LEU A N 1
ATOM 552 C CA . LEU A 1 74 ? 9.135 0.002 -0.160 1.00 96.50 74 LEU A CA 1
ATOM 553 C C . LEU A 1 74 ? 9.807 -1.100 0.676 1.00 96.50 74 LEU A C 1
ATOM 555 O O . LEU A 1 74 ? 9.345 -1.376 1.786 1.00 96.50 74 LEU A O 1
ATOM 559 N N . PHE A 1 75 ? 10.930 -1.663 0.216 1.00 95.25 75 PHE A N 1
ATOM 560 C CA . PHE A 1 75 ? 11.695 -2.662 0.978 1.00 95.25 75 PHE A CA 1
ATOM 561 C C . PHE A 1 75 ? 12.161 -2.132 2.339 1.00 95.25 75 PHE A C 1
ATOM 563 O O . PHE A 1 75 ? 12.012 -2.816 3.354 1.00 95.25 75 PHE A O 1
ATOM 570 N N . LEU A 1 76 ? 12.681 -0.902 2.387 1.00 95.19 76 LEU A N 1
ATOM 571 C CA . LEU A 1 76 ? 13.094 -0.270 3.642 1.00 95.19 76 LEU A CA 1
ATOM 572 C C . LEU A 1 76 ? 11.899 -0.053 4.582 1.00 95.19 76 LEU A C 1
ATOM 574 O O . LEU A 1 76 ? 12.013 -0.322 5.780 1.00 95.19 76 LEU A O 1
ATOM 578 N N . SER A 1 77 ? 10.745 0.362 4.048 1.00 95.62 77 SER A N 1
ATOM 579 C CA . SER A 1 77 ? 9.525 0.560 4.838 1.00 95.62 77 SER A CA 1
ATOM 580 C C . SER A 1 77 ? 9.024 -0.748 5.458 1.00 95.62 77 SER A C 1
ATOM 582 O O . SER A 1 77 ? 8.745 -0.790 6.658 1.00 95.62 77 SER A O 1
ATOM 584 N N . PHE A 1 78 ? 9.004 -1.846 4.691 1.00 95.00 78 PHE A N 1
ATOM 585 C CA . PHE A 1 78 ? 8.615 -3.157 5.204 1.00 95.00 78 PHE A CA 1
ATOM 586 C C . PHE A 1 78 ? 9.645 -3.738 6.163 1.00 95.00 78 PHE A C 1
ATOM 588 O O . PHE A 1 78 ? 9.253 -4.357 7.150 1.00 95.00 78 PHE A O 1
ATOM 595 N N . SER A 1 79 ? 10.942 -3.520 5.940 1.00 92.56 79 SER A N 1
ATOM 596 C CA . SER A 1 79 ? 11.992 -3.941 6.876 1.00 92.56 79 SER A CA 1
ATOM 597 C C . SER A 1 79 ? 11.831 -3.260 8.240 1.00 92.56 79 SER A C 1
ATOM 599 O O . SER A 1 79 ? 11.860 -3.919 9.288 1.00 92.56 79 SER A O 1
ATOM 601 N N . LEU A 1 80 ? 11.563 -1.950 8.236 1.00 91.25 80 LEU A N 1
ATOM 602 C CA . LEU A 1 80 ? 11.306 -1.186 9.452 1.00 91.25 80 LEU A CA 1
ATOM 603 C C . LEU A 1 80 ? 10.011 -1.647 10.133 1.00 91.25 80 LEU A C 1
ATOM 605 O O . LEU A 1 80 ? 10.018 -1.937 11.329 1.00 91.25 80 LEU A O 1
ATOM 609 N N . PHE A 1 81 ? 8.923 -1.802 9.378 1.00 91.38 81 PHE A N 1
ATOM 610 C CA . PHE A 1 81 ? 7.648 -2.285 9.907 1.00 91.38 81 PHE A CA 1
ATOM 611 C C . PHE A 1 81 ? 7.760 -3.701 10.503 1.00 91.38 81 PHE A C 1
ATOM 613 O O . PHE A 1 81 ? 7.324 -3.941 11.630 1.00 91.38 81 PHE A O 1
ATOM 620 N N . SER A 1 82 ? 8.441 -4.618 9.810 1.00 90.56 82 SER A N 1
ATOM 621 C CA . SER A 1 82 ? 8.723 -5.986 10.278 1.00 90.56 82 SER A CA 1
ATOM 622 C C . SER A 1 82 ? 9.516 -5.991 11.580 1.00 90.56 82 SER A C 1
ATOM 624 O O . SER A 1 82 ? 9.218 -6.764 12.492 1.00 90.56 82 SER A O 1
ATOM 626 N N . SER A 1 83 ? 10.499 -5.094 11.690 1.00 87.94 83 SER A N 1
ATOM 627 C CA . SER A 1 83 ? 11.336 -4.945 12.882 1.00 87.94 83 SER A CA 1
ATOM 628 C C . SER A 1 83 ? 10.546 -4.530 14.120 1.00 87.94 83 SER A C 1
ATOM 630 O O . SER A 1 83 ? 10.881 -4.973 15.217 1.00 87.94 83 SER A O 1
ATOM 632 N N . ILE A 1 84 ? 9.487 -3.732 13.958 1.00 86.69 84 ILE A N 1
ATOM 633 C CA . ILE A 1 84 ? 8.621 -3.315 15.070 1.00 86.69 84 ILE A CA 1
ATOM 634 C C . ILE A 1 84 ? 7.604 -4.412 15.422 1.00 86.69 84 ILE A C 1
ATOM 636 O O . ILE A 1 84 ? 7.319 -4.667 16.598 1.00 86.69 84 ILE A O 1
ATOM 640 N N . LEU A 1 85 ? 7.062 -5.103 14.413 1.00 84.69 85 LEU A N 1
ATOM 641 C CA . LEU A 1 85 ? 6.095 -6.179 14.633 1.00 84.69 85 LEU A CA 1
ATOM 642 C C . LEU A 1 85 ? 6.720 -7.386 15.344 1.00 84.69 85 LEU A C 1
ATOM 644 O O . LEU A 1 85 ? 6.099 -7.949 16.251 1.00 84.69 85 LEU A O 1
ATOM 648 N N . ALA A 1 86 ? 7.948 -7.754 14.985 1.00 85.94 86 ALA A N 1
ATOM 649 C CA . ALA A 1 86 ? 8.605 -8.957 15.475 1.00 85.94 86 ALA A CA 1
ATOM 650 C C . ALA A 1 86 ? 8.902 -8.946 16.987 1.00 85.94 86 ALA A C 1
ATOM 652 O O . ALA A 1 86 ? 9.340 -7.954 17.579 1.00 85.94 86 ALA A O 1
ATOM 653 N N . ARG A 1 87 ? 8.716 -10.102 17.632 1.00 82.44 87 ARG A N 1
ATOM 654 C CA . ARG A 1 87 ? 9.057 -10.326 19.047 1.00 82.44 87 ARG A CA 1
ATOM 655 C C . ARG A 1 87 ? 10.303 -11.177 19.243 1.00 82.44 87 ARG A C 1
ATOM 657 O O . ARG A 1 87 ? 10.809 -11.251 20.356 1.00 82.44 87 ARG A O 1
ATOM 664 N N . SER A 1 88 ? 10.815 -11.807 18.199 1.00 82.88 88 SER A N 1
ATOM 665 C CA . SER A 1 88 ? 12.035 -12.610 18.263 1.00 82.88 88 SER A CA 1
ATOM 666 C C . SER A 1 88 ? 12.789 -12.533 16.943 1.00 82.88 88 SER A C 1
ATOM 668 O O . SER A 1 88 ? 12.239 -12.085 15.937 1.00 82.88 88 SER A O 1
ATOM 670 N N . PHE A 1 89 ? 14.045 -12.983 16.934 1.00 84.31 89 PHE A N 1
ATOM 671 C CA . PHE A 1 89 ? 14.827 -13.073 15.699 1.00 84.31 89 PHE A CA 1
ATOM 672 C C . PHE A 1 89 ? 14.138 -13.964 14.659 1.00 84.31 89 PHE A C 1
ATOM 674 O O . PHE A 1 89 ? 14.035 -13.580 13.501 1.00 84.31 89 PHE A O 1
ATOM 681 N N . LYS A 1 90 ? 13.560 -15.094 15.092 1.00 86.81 90 LYS A N 1
ATOM 682 C CA . LYS A 1 90 ? 12.795 -15.997 14.219 1.00 86.81 90 LYS A CA 1
ATOM 683 C C . LYS A 1 90 ? 11.590 -15.296 13.584 1.00 86.81 90 LYS A C 1
ATOM 685 O O . LYS A 1 90 ? 11.381 -15.424 12.383 1.00 86.81 90 LYS A O 1
ATOM 690 N N . GLU A 1 91 ? 10.828 -14.531 14.369 1.00 86.94 91 GLU A N 1
ATOM 691 C CA . GLU A 1 91 ? 9.680 -13.772 13.851 1.00 86.94 91 GLU A CA 1
ATOM 692 C C . GLU A 1 91 ? 10.104 -12.650 12.903 1.00 86.94 91 GLU A C 1
ATOM 694 O O . GLU A 1 91 ? 9.461 -12.460 11.878 1.00 86.94 91 GLU A O 1
ATOM 699 N N . LEU A 1 92 ? 11.188 -11.928 13.209 1.00 89.00 92 LEU A N 1
ATOM 700 C CA . LEU A 1 92 ? 11.710 -10.886 12.323 1.00 89.00 92 LEU A CA 1
ATOM 701 C C . LEU A 1 92 ? 12.096 -11.473 10.972 1.00 89.00 92 LEU A C 1
ATOM 703 O O . LEU A 1 92 ? 11.665 -10.962 9.942 1.00 89.00 92 LEU A O 1
ATOM 707 N N . THR A 1 93 ? 12.878 -12.550 10.981 1.00 90.50 93 THR A N 1
ATOM 708 C CA . THR A 1 93 ? 13.299 -13.206 9.746 1.00 90.50 93 THR A CA 1
ATOM 709 C C . THR A 1 93 ? 12.088 -13.715 8.972 1.00 90.50 93 THR A C 1
ATOM 711 O O . THR A 1 93 ? 11.998 -13.455 7.780 1.00 90.50 93 THR A O 1
ATOM 714 N N . PHE A 1 94 ? 11.113 -14.344 9.638 1.00 92.31 94 PHE A N 1
ATOM 715 C CA . PHE A 1 94 ? 9.884 -14.804 8.986 1.00 92.31 94 PHE A CA 1
ATOM 716 C C . PHE A 1 94 ? 9.097 -13.658 8.330 1.00 92.31 94 PHE A C 1
ATOM 718 O O . PHE A 1 94 ? 8.784 -13.733 7.146 1.00 92.31 94 PHE A O 1
ATOM 725 N N . VAL A 1 95 ? 8.802 -12.585 9.073 1.00 91.38 95 VAL A N 1
ATOM 726 C CA . VAL A 1 95 ? 7.998 -11.458 8.569 1.00 91.38 95 VAL A CA 1
ATOM 727 C C . VAL A 1 95 ? 8.744 -10.698 7.466 1.00 91.38 95 VAL A C 1
ATOM 729 O O . VAL A 1 95 ? 8.145 -10.348 6.452 1.00 91.38 95 VAL A O 1
ATOM 732 N N . SER A 1 96 ? 10.056 -10.501 7.619 1.00 92.31 96 SER A N 1
ATOM 733 C CA . SER A 1 96 ? 10.895 -9.847 6.609 1.00 92.31 96 SER A CA 1
ATOM 734 C C . SER A 1 96 ? 10.969 -10.664 5.315 1.00 92.31 96 SER A C 1
ATOM 736 O O . SER A 1 96 ? 10.750 -10.122 4.233 1.00 92.31 96 SER A O 1
ATOM 738 N N . VAL A 1 97 ? 11.193 -11.981 5.413 1.00 94.75 97 VAL A N 1
ATOM 739 C CA . VAL A 1 97 ? 11.196 -12.883 4.249 1.00 94.75 97 VAL A CA 1
ATOM 740 C C . VAL A 1 97 ? 9.819 -12.922 3.591 1.00 94.75 97 VAL A C 1
ATOM 742 O O . VAL A 1 97 ? 9.745 -12.876 2.366 1.00 94.75 97 VAL A O 1
ATOM 745 N N . PHE A 1 98 ? 8.734 -12.939 4.370 1.00 94.56 98 PHE A N 1
ATOM 746 C CA . PHE A 1 98 ? 7.372 -12.889 3.840 1.00 94.56 98 PHE A CA 1
ATOM 747 C C . PHE A 1 98 ? 7.136 -11.631 2.992 1.00 94.56 98 PHE A C 1
ATOM 749 O O . PHE A 1 98 ? 6.801 -11.750 1.813 1.00 94.56 98 PHE A O 1
ATOM 756 N N . PHE A 1 99 ? 7.371 -10.432 3.541 1.00 94.69 99 PHE A N 1
ATOM 757 C CA . PHE A 1 99 ? 7.191 -9.189 2.781 1.00 94.69 99 PHE A CA 1
ATOM 758 C C . PHE A 1 99 ? 8.146 -9.099 1.588 1.00 94.69 99 PHE A C 1
ATOM 760 O O . PHE A 1 99 ? 7.724 -8.714 0.501 1.00 94.69 99 PHE A O 1
ATOM 767 N N . SER A 1 100 ? 9.406 -9.507 1.762 1.00 94.38 100 SER A N 1
ATOM 768 C CA . SER A 1 100 ? 10.391 -9.536 0.678 1.00 94.38 100 SER A CA 1
ATOM 769 C C . SER A 1 100 ? 9.951 -10.444 -0.473 1.00 94.38 100 SER A C 1
ATOM 771 O O . SER A 1 100 ? 10.050 -10.058 -1.636 1.00 94.38 100 SER A O 1
ATOM 773 N N . THR A 1 101 ? 9.395 -11.618 -0.161 1.00 95.50 101 THR A N 1
ATOM 774 C CA . THR A 1 101 ? 8.893 -12.571 -1.162 1.00 95.50 101 THR A CA 1
ATOM 775 C C . THR A 1 101 ? 7.692 -12.005 -1.910 1.00 95.50 101 THR A C 1
ATOM 777 O O . THR A 1 101 ? 7.652 -12.084 -3.134 1.00 95.50 101 THR A O 1
ATOM 780 N N . VAL A 1 102 ? 6.740 -11.385 -1.204 1.00 94.62 102 VAL A N 1
ATOM 781 C CA . VAL A 1 102 ? 5.562 -10.753 -1.826 1.00 94.62 102 VAL A CA 1
ATOM 782 C C . VAL A 1 102 ? 5.977 -9.619 -2.767 1.00 94.62 102 VAL A C 1
ATOM 784 O O . VAL A 1 102 ? 5.544 -9.593 -3.918 1.00 94.62 102 VAL A O 1
ATOM 787 N N . VAL A 1 103 ? 6.854 -8.715 -2.314 1.00 95.62 103 VAL A N 1
ATOM 788 C CA . VAL A 1 103 ? 7.350 -7.605 -3.146 1.00 95.62 103 VAL A CA 1
ATOM 789 C C . VAL A 1 103 ? 8.147 -8.134 -4.338 1.00 95.62 103 VAL A C 1
ATOM 791 O O . VAL A 1 103 ? 7.951 -7.666 -5.455 1.00 95.62 103 VAL A O 1
ATOM 794 N N . SER A 1 104 ? 8.994 -9.146 -4.139 1.00 94.62 104 SER A N 1
ATOM 795 C CA . SER A 1 104 ? 9.747 -9.771 -5.234 1.00 94.62 104 SER A CA 1
ATOM 796 C C . SER A 1 104 ? 8.818 -10.426 -6.257 1.00 94.62 104 SER A C 1
ATOM 798 O O . SER A 1 104 ? 9.002 -10.232 -7.455 1.00 94.62 104 SER A O 1
ATOM 800 N N . GLY A 1 105 ? 7.779 -11.135 -5.808 1.00 94.19 105 GLY A N 1
ATOM 801 C CA . GLY A 1 105 ? 6.755 -11.696 -6.690 1.00 94.19 105 GLY A CA 1
ATOM 802 C C . GLY A 1 105 ? 6.101 -10.622 -7.558 1.00 94.19 105 GLY A C 1
ATOM 803 O O . GLY A 1 105 ? 6.026 -10.780 -8.773 1.00 94.19 105 GLY A O 1
ATOM 804 N N . TYR A 1 106 ? 5.730 -9.488 -6.962 1.00 94.69 106 TYR A N 1
ATOM 805 C CA . TYR A 1 106 ? 5.175 -8.352 -7.700 1.00 94.69 106 TYR A CA 1
ATOM 806 C C . TYR A 1 106 ? 6.174 -7.751 -8.706 1.00 94.69 106 TYR A C 1
ATOM 808 O O . TYR A 1 106 ? 5.787 -7.344 -9.797 1.00 94.69 106 TYR A O 1
ATOM 816 N N . LEU A 1 107 ? 7.464 -7.679 -8.371 1.00 94.94 107 LEU A N 1
ATOM 817 C CA . LEU A 1 107 ? 8.479 -7.111 -9.265 1.00 94.94 107 LEU A CA 1
ATOM 818 C C . LEU A 1 107 ? 8.790 -8.024 -10.454 1.00 94.94 107 LEU A C 1
ATOM 820 O O . LEU A 1 107 ? 8.926 -7.545 -11.578 1.00 94.94 107 LEU A O 1
ATOM 824 N N . PHE A 1 108 ? 8.925 -9.326 -10.232 1.00 92.88 108 PHE A N 1
ATOM 825 C CA . PHE A 1 108 ? 9.427 -10.222 -11.273 1.00 92.88 108 PHE A CA 1
ATOM 826 C C . PHE A 1 108 ? 8.318 -10.861 -12.102 1.00 92.88 108 PHE A C 1
ATOM 828 O O . PHE A 1 108 ? 8.490 -11.016 -13.307 1.00 92.88 108 PHE A O 1
ATOM 835 N N . PHE A 1 109 ? 7.172 -11.191 -11.502 1.00 91.88 109 PHE A N 1
ATOM 836 C CA . PHE A 1 109 ? 6.136 -11.958 -12.195 1.00 91.88 109 PHE A CA 1
ATOM 837 C C . PHE A 1 109 ? 5.505 -11.202 -13.381 1.00 91.88 109 PHE A C 1
ATOM 839 O O . PHE A 1 109 ? 5.467 -11.763 -14.474 1.00 91.88 109 PHE A O 1
ATOM 846 N N . PRO A 1 110 ? 5.106 -9.916 -13.262 1.00 90.50 110 PRO A N 1
ATOM 847 C CA . PRO A 1 110 ? 4.624 -9.153 -14.415 1.00 90.50 110 PRO A CA 1
ATOM 848 C C . PRO A 1 110 ? 5.730 -8.913 -15.452 1.00 90.50 110 PRO A C 1
ATOM 850 O O . PRO A 1 110 ? 5.470 -8.929 -16.653 1.00 90.50 110 PRO A O 1
ATOM 853 N N . ALA A 1 111 ? 6.976 -8.727 -15.002 1.00 89.38 111 ALA A N 1
ATOM 854 C CA . ALA A 1 111 ? 8.110 -8.429 -15.875 1.00 89.38 111 ALA A CA 1
ATOM 855 C C . ALA A 1 111 ? 8.479 -9.588 -16.816 1.00 89.38 111 ALA A C 1
ATOM 857 O O . ALA A 1 111 ? 9.059 -9.349 -17.874 1.00 89.38 111 ALA A O 1
ATOM 858 N N . MET A 1 112 ? 8.080 -10.827 -16.502 1.00 87.69 112 MET A N 1
ATOM 859 C CA . MET A 1 112 ? 8.217 -11.967 -17.420 1.00 87.69 112 MET A CA 1
ATOM 860 C C . MET A 1 112 ? 7.467 -11.762 -18.746 1.00 87.69 112 MET A C 1
ATOM 862 O O . MET A 1 112 ? 7.825 -12.374 -19.750 1.00 87.69 112 MET A O 1
ATOM 866 N N . PHE A 1 113 ? 6.462 -10.882 -18.775 1.00 85.75 113 PHE A N 1
ATOM 867 C CA . PHE A 1 113 ? 5.647 -10.593 -19.956 1.00 85.75 113 PHE A CA 1
ATOM 868 C C . PHE A 1 113 ? 6.050 -9.300 -20.681 1.00 85.75 113 PHE A C 1
ATOM 870 O O . PHE A 1 113 ? 5.282 -8.826 -21.519 1.00 85.75 113 PHE A O 1
ATOM 877 N N . ALA A 1 114 ? 7.228 -8.728 -20.386 1.00 79.44 114 ALA A N 1
ATOM 878 C CA . ALA A 1 114 ? 7.686 -7.415 -20.872 1.00 79.44 114 ALA A CA 1
ATOM 879 C C . ALA A 1 114 ? 7.572 -7.191 -22.392 1.00 79.44 114 ALA A C 1
ATOM 881 O O . ALA A 1 114 ? 7.451 -6.048 -22.827 1.00 79.44 114 ALA A O 1
ATOM 882 N N . HIS A 1 115 ? 7.575 -8.262 -23.190 1.00 73.94 115 HIS A N 1
ATOM 883 C CA . HIS A 1 115 ? 7.495 -8.212 -24.655 1.00 73.94 115 HIS A CA 1
ATOM 884 C C . HIS A 1 115 ? 6.181 -8.747 -25.241 1.00 73.94 115 HIS A C 1
ATOM 886 O O . HIS A 1 115 ? 6.046 -8.818 -26.458 1.00 73.94 115 HIS A O 1
ATOM 892 N N . ILE A 1 116 ? 5.233 -9.155 -24.397 1.00 75.06 116 ILE A N 1
ATOM 893 C CA . ILE A 1 116 ? 4.034 -9.891 -24.824 1.00 75.06 116 ILE A CA 1
ATOM 894 C C . ILE A 1 116 ? 2.766 -9.118 -24.462 1.00 75.06 116 ILE A C 1
ATOM 896 O O . ILE A 1 116 ? 1.854 -9.006 -25.278 1.00 75.06 116 ILE A O 1
ATOM 900 N N . HIS A 1 117 ? 2.703 -8.556 -23.252 1.00 76.06 117 HIS A N 1
ATOM 901 C CA . HIS A 1 117 ? 1.481 -7.942 -22.738 1.00 76.06 117 HIS A CA 1
ATOM 902 C C . HIS A 1 117 ? 1.743 -6.607 -22.042 1.00 76.06 117 HIS A C 1
ATOM 904 O O . HIS A 1 117 ? 2.676 -6.471 -21.253 1.00 76.06 117 HIS A O 1
ATOM 910 N N . ALA A 1 118 ? 0.826 -5.653 -22.238 1.00 77.81 118 ALA A N 1
ATOM 911 C CA . ALA A 1 118 ? 0.813 -4.370 -21.527 1.00 77.81 118 ALA A CA 1
ATOM 912 C C . ALA A 1 118 ? 0.743 -4.530 -19.994 1.00 77.81 118 ALA A C 1
ATOM 914 O O . ALA A 1 118 ? 1.207 -3.667 -19.254 1.00 77.81 118 ALA A O 1
ATOM 915 N N . ILE A 1 119 ? 0.240 -5.676 -19.518 1.00 81.75 119 ILE A N 1
ATOM 916 C CA . ILE A 1 119 ? 0.212 -6.083 -18.104 1.00 81.75 119 ILE A CA 1
ATOM 917 C C . ILE A 1 119 ? 1.615 -6.035 -17.473 1.00 81.75 119 ILE A C 1
ATOM 919 O O . ILE A 1 119 ? 1.743 -5.771 -16.280 1.00 81.75 119 ILE A O 1
ATOM 923 N N . ALA A 1 120 ? 2.684 -6.211 -18.254 1.00 87.12 120 ALA A N 1
ATOM 924 C CA . ALA A 1 120 ? 4.043 -6.125 -17.735 1.00 87.12 120 ALA A CA 1
ATOM 925 C C . ALA A 1 120 ? 4.387 -4.745 -17.151 1.00 87.12 120 ALA A C 1
ATOM 927 O O . ALA A 1 120 ? 5.195 -4.666 -16.225 1.00 87.12 120 ALA A O 1
ATOM 928 N N . LEU A 1 121 ? 3.744 -3.665 -17.615 1.00 89.00 121 LEU A N 1
ATOM 929 C CA . LEU A 1 121 ? 3.945 -2.305 -17.094 1.00 89.00 121 LEU A CA 1
ATOM 930 C C . LEU A 1 121 ? 3.520 -2.158 -15.626 1.00 89.00 121 LEU A C 1
ATOM 932 O O . LEU A 1 121 ? 3.868 -1.175 -14.983 1.00 89.00 121 LEU A O 1
ATOM 936 N N . ILE A 1 122 ? 2.813 -3.137 -15.058 1.00 89.94 122 ILE A N 1
ATOM 937 C CA . ILE A 1 122 ? 2.510 -3.185 -13.622 1.00 89.94 122 ILE A CA 1
ATOM 938 C C . ILE A 1 122 ? 3.795 -3.220 -12.783 1.00 89.94 122 ILE A C 1
ATOM 940 O O . ILE A 1 122 ? 3.827 -2.658 -11.687 1.00 89.94 122 ILE A O 1
ATOM 944 N N . SER A 1 123 ? 4.861 -3.842 -13.298 1.00 93.62 123 SER A N 1
ATOM 945 C CA . SER A 1 123 ? 6.150 -3.905 -12.618 1.00 93.62 123 SER A CA 1
ATOM 946 C C . SER A 1 123 ? 7.118 -2.806 -13.083 1.00 93.62 123 SER A C 1
ATOM 948 O O . SER A 1 123 ? 7.403 -2.710 -14.280 1.00 93.62 123 SER A O 1
ATOM 950 N N . PRO A 1 124 ? 7.752 -2.066 -12.149 1.00 93.69 124 PRO A N 1
ATOM 951 C CA . PRO A 1 124 ? 8.895 -1.199 -12.443 1.00 93.69 124 PRO A CA 1
ATOM 952 C C . PRO A 1 124 ? 10.066 -1.917 -13.130 1.00 93.69 124 PRO A C 1
ATOM 954 O O . PRO A 1 124 ? 10.803 -1.292 -13.888 1.00 93.69 124 PRO A O 1
ATOM 957 N N . MET A 1 125 ? 10.242 -3.229 -12.914 1.00 93.00 125 MET A N 1
ATOM 958 C CA . MET A 1 125 ? 11.329 -3.989 -13.550 1.00 93.00 125 MET A CA 1
ATOM 959 C C . MET A 1 125 ? 11.180 -4.046 -15.070 1.00 93.00 125 MET A C 1
ATOM 961 O O . MET A 1 125 ? 12.181 -4.065 -15.781 1.00 93.00 125 MET A O 1
ATOM 965 N N . THR A 1 126 ? 9.952 -3.985 -15.584 1.00 92.25 126 THR A N 1
ATOM 966 C CA . THR A 1 126 ? 9.698 -3.881 -17.025 1.00 92.25 126 THR A CA 1
ATOM 967 C C . THR A 1 126 ? 10.289 -2.597 -17.600 1.00 92.25 126 THR A C 1
ATOM 969 O O . THR A 1 126 ? 10.876 -2.619 -18.679 1.00 92.25 126 THR A O 1
ATOM 972 N N . LEU A 1 127 ? 10.226 -1.487 -16.855 1.00 91.75 127 LEU A N 1
ATOM 973 C CA . LEU A 1 127 ? 10.857 -0.229 -17.260 1.00 91.75 127 LEU A CA 1
ATOM 974 C C . LEU A 1 127 ? 12.387 -0.348 -17.265 1.00 91.75 127 LEU A C 1
ATOM 976 O O . LEU A 1 127 ? 13.040 0.174 -18.161 1.00 91.75 127 LEU A O 1
ATOM 980 N N . ILE A 1 128 ? 12.975 -1.092 -16.325 1.00 90.81 128 ILE A N 1
ATOM 981 C CA . ILE A 1 128 ? 14.421 -1.365 -16.338 1.00 90.81 128 ILE A CA 1
ATOM 982 C C . ILE A 1 128 ? 14.821 -2.137 -17.599 1.00 90.81 128 ILE A C 1
ATOM 984 O O . ILE A 1 128 ? 15.777 -1.751 -18.271 1.00 90.81 128 ILE A O 1
ATOM 988 N N . VAL A 1 129 ? 14.067 -3.177 -17.968 1.00 89.06 129 VAL A N 1
ATOM 989 C CA . VAL A 1 129 ? 14.299 -3.929 -19.214 1.00 89.06 129 VAL A CA 1
ATOM 990 C C . VAL A 1 129 ? 14.223 -3.001 -20.431 1.00 89.06 129 VAL A C 1
ATOM 992 O O . VAL A 1 129 ? 15.089 -3.067 -21.307 1.00 89.06 129 VAL A O 1
ATOM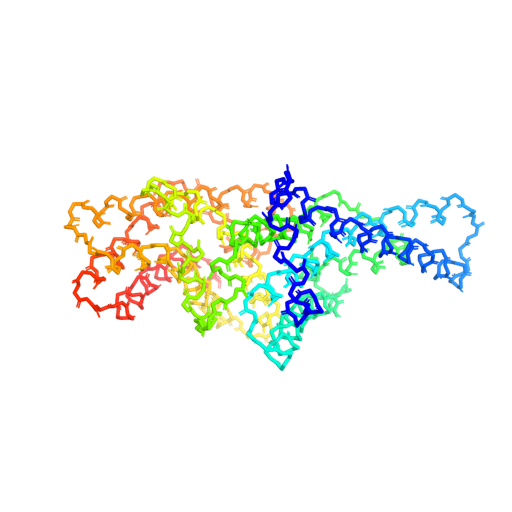 995 N N . LYS A 1 130 ? 13.261 -2.070 -20.457 1.00 89.19 130 LYS A N 1
ATOM 996 C CA . LYS A 1 130 ? 13.151 -1.048 -21.506 1.00 89.19 130 LYS A CA 1
ATOM 997 C C . LYS A 1 130 ? 14.397 -0.154 -21.614 1.00 89.19 130 LYS A C 1
ATOM 999 O O . LYS A 1 130 ? 14.930 0.017 -22.708 1.00 89.19 130 LYS A O 1
ATOM 1004 N N . VAL A 1 131 ? 14.928 0.351 -20.495 1.00 88.00 131 VAL A N 1
ATOM 1005 C CA . VAL A 1 131 ? 16.167 1.167 -20.489 1.00 88.00 131 VAL A CA 1
ATOM 1006 C C . VAL A 1 131 ? 17.381 0.365 -20.961 1.00 88.00 131 VAL A C 1
ATOM 1008 O O . VAL A 1 131 ? 18.274 0.887 -21.640 1.00 88.00 131 VAL A O 1
ATOM 1011 N N . LEU A 1 132 ? 17.455 -0.912 -20.585 1.00 83.94 132 LEU A N 1
ATOM 1012 C CA . LEU A 1 132 ? 18.570 -1.775 -20.966 1.00 83.94 132 LEU A CA 1
ATOM 1013 C C . LEU A 1 132 ? 18.543 -2.115 -22.460 1.00 83.94 132 LEU A C 1
ATOM 1015 O O . LEU A 1 132 ? 19.605 -2.118 -23.078 1.00 83.94 132 LEU A O 1
ATOM 1019 N N . THR A 1 133 ? 17.354 -2.304 -23.034 1.00 84.38 133 THR A N 1
ATOM 1020 C CA . THR A 1 133 ? 17.137 -2.587 -24.467 1.00 84.38 133 THR A CA 1
ATOM 1021 C C . THR A 1 133 ? 17.144 -1.341 -25.358 1.00 84.38 133 THR A C 1
ATOM 1023 O O . THR A 1 133 ? 17.123 -1.467 -26.578 1.00 84.38 133 THR A O 1
ATOM 1026 N N . GLY A 1 134 ? 17.223 -0.141 -24.772 1.00 81.88 134 GLY A N 1
ATOM 1027 C CA . GLY A 1 134 ? 17.284 1.123 -25.512 1.00 81.88 134 GLY A CA 1
ATOM 1028 C C . GLY A 1 134 ? 15.922 1.656 -25.962 1.00 81.88 134 GLY A C 1
ATOM 1029 O O . GLY A 1 134 ? 15.870 2.565 -26.783 1.00 81.88 134 GLY A O 1
ATOM 1030 N N . THR A 1 135 ? 14.822 1.117 -25.433 1.00 85.19 135 THR A N 1
ATOM 1031 C CA . THR A 1 135 ? 13.476 1.645 -25.692 1.00 85.19 135 THR A CA 1
ATOM 1032 C C . THR A 1 135 ? 13.166 2.818 -24.766 1.00 85.19 135 THR A C 1
ATOM 1034 O O . THR A 1 135 ? 13.489 2.781 -23.575 1.00 85.19 135 THR A O 1
ATOM 1037 N N . GLU A 1 136 ? 12.515 3.847 -25.300 1.00 84.81 136 GLU A N 1
ATOM 1038 C CA . GLU A 1 136 ? 12.105 5.010 -24.515 1.00 84.81 136 GLU A CA 1
ATOM 1039 C C . GLU A 1 136 ? 10.980 4.670 -23.526 1.00 84.81 136 GLU A C 1
ATOM 1041 O O . GLU A 1 136 ? 10.153 3.786 -23.764 1.00 84.81 136 GLU A O 1
ATOM 1046 N N . ILE A 1 137 ? 10.956 5.391 -22.403 1.00 89.19 137 ILE A N 1
ATOM 1047 C CA . ILE A 1 137 ? 9.910 5.290 -21.382 1.00 89.19 137 ILE A CA 1
ATOM 1048 C C . ILE A 1 137 ? 9.080 6.565 -21.420 1.00 89.19 137 ILE A C 1
ATOM 1050 O O . ILE A 1 137 ? 9.621 7.666 -21.296 1.00 89.19 137 ILE A O 1
ATOM 1054 N N . SER A 1 138 ? 7.762 6.417 -21.531 1.00 88.44 138 SER A N 1
ATOM 1055 C CA . SER A 1 138 ? 6.854 7.553 -21.386 1.00 88.44 138 SER A CA 1
ATOM 1056 C C . SER A 1 138 ? 6.626 7.900 -19.910 1.00 88.44 138 SER A C 1
ATOM 1058 O O . SER A 1 138 ? 6.703 7.046 -19.024 1.00 88.44 138 SER A O 1
ATOM 1060 N N . LEU A 1 139 ? 6.289 9.161 -19.624 1.00 86.69 139 LEU A N 1
ATOM 1061 C CA . LEU A 1 139 ? 5.987 9.594 -18.254 1.00 86.69 139 LEU A CA 1
ATOM 1062 C C . LEU A 1 139 ? 4.812 8.808 -17.644 1.00 86.69 139 LEU A C 1
ATOM 1064 O O . LEU A 1 139 ? 4.841 8.482 -16.459 1.00 86.69 139 LEU A O 1
ATOM 1068 N N . ASN A 1 140 ? 3.813 8.462 -18.457 1.00 84.69 140 ASN A N 1
ATOM 1069 C CA . ASN A 1 140 ? 2.642 7.702 -18.019 1.00 84.69 140 ASN A CA 1
ATOM 1070 C C . ASN A 1 140 ? 3.018 6.279 -17.595 1.00 84.69 140 ASN A C 1
ATOM 1072 O O . ASN A 1 140 ? 2.535 5.800 -16.573 1.00 84.69 140 ASN A O 1
ATOM 1076 N N . GLU A 1 141 ? 3.911 5.622 -18.340 1.00 87.94 141 GLU A N 1
ATOM 1077 C CA . GLU A 1 141 ? 4.440 4.307 -17.966 1.00 87.94 141 GLU A CA 1
ATOM 1078 C C . GLU A 1 141 ? 5.211 4.375 -16.647 1.00 87.94 141 GLU A C 1
ATOM 1080 O O . GLU A 1 141 ? 4.980 3.562 -15.755 1.00 87.94 141 GLU A O 1
ATOM 1085 N N . TYR A 1 142 ? 6.070 5.387 -16.491 1.00 90.00 142 TYR A N 1
ATOM 1086 C CA . TYR A 1 142 ? 6.806 5.603 -15.249 1.00 90.00 142 TYR A CA 1
ATOM 1087 C C . TYR A 1 142 ? 5.867 5.794 -14.052 1.00 90.00 142 TYR A C 1
ATOM 1089 O O . TYR A 1 142 ? 6.015 5.101 -13.042 1.00 90.00 142 TYR A O 1
ATOM 1097 N N . LEU A 1 143 ? 4.889 6.700 -14.150 1.00 89.81 143 LEU A N 1
ATOM 1098 C CA . LEU A 1 143 ? 3.943 6.972 -13.064 1.00 89.81 143 LEU A CA 1
ATOM 1099 C C . LEU A 1 143 ? 3.104 5.737 -12.729 1.00 89.81 143 LEU A C 1
ATOM 1101 O O . LEU A 1 143 ? 2.972 5.394 -11.554 1.00 89.81 143 LEU A O 1
ATOM 1105 N N . PHE A 1 144 ? 2.609 5.031 -13.745 1.00 88.06 144 PHE A N 1
ATOM 1106 C CA . PHE A 1 144 ? 1.803 3.831 -13.559 1.00 88.06 144 PHE A CA 1
ATOM 1107 C C . PHE A 1 144 ? 2.543 2.746 -12.763 1.00 88.06 144 PHE A C 1
ATOM 1109 O O . PHE A 1 144 ? 1.988 2.204 -11.805 1.00 88.06 144 PHE A O 1
ATOM 1116 N N . SER A 1 145 ? 3.806 2.465 -13.104 1.00 91.25 145 SER A N 1
ATOM 1117 C CA . SER A 1 145 ? 4.588 1.434 -12.412 1.00 91.25 145 SER A CA 1
ATOM 1118 C C . SER A 1 145 ? 5.072 1.874 -11.025 1.00 91.25 145 SER A C 1
ATOM 1120 O O . SER A 1 145 ? 5.210 1.038 -10.134 1.00 91.25 145 SER A 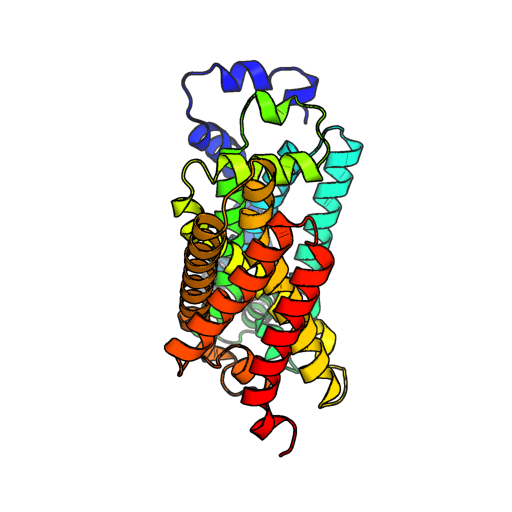O 1
ATOM 1122 N N . THR A 1 146 ? 5.371 3.163 -10.819 1.00 93.25 146 THR A N 1
ATOM 1123 C CA . THR A 1 146 ? 6.091 3.633 -9.615 1.00 93.25 146 THR A CA 1
ATOM 1124 C C . THR A 1 146 ? 5.207 4.229 -8.523 1.00 93.25 146 THR A C 1
ATOM 1126 O O . THR A 1 146 ? 5.526 4.090 -7.339 1.00 93.25 146 THR A O 1
ATOM 1129 N N . VAL A 1 147 ? 4.086 4.865 -8.871 1.00 92.62 147 VAL A N 1
ATOM 1130 C CA . VAL A 1 147 ? 3.209 5.545 -7.900 1.00 92.62 147 VAL A CA 1
ATOM 1131 C C . VAL A 1 147 ? 2.643 4.596 -6.838 1.00 92.62 147 VAL A C 1
ATOM 1133 O O . VAL A 1 147 ? 2.671 4.974 -5.664 1.00 92.62 147 VAL A O 1
ATOM 1136 N N . PRO A 1 148 ? 2.191 3.365 -7.159 1.00 92.75 148 PRO A N 1
ATOM 1137 C CA . PRO A 1 148 ? 1.723 2.433 -6.131 1.00 92.75 148 PRO A CA 1
ATOM 1138 C C . PRO A 1 148 ? 2.802 2.129 -5.082 1.00 92.75 148 PRO A C 1
ATOM 1140 O O . PRO A 1 148 ? 2.525 2.149 -3.883 1.00 92.75 148 PRO A O 1
ATOM 1143 N N . PHE A 1 149 ? 4.054 1.953 -5.516 1.00 95.44 149 PHE A N 1
ATOM 1144 C CA . PHE A 1 149 ? 5.185 1.687 -4.625 1.00 95.44 149 PHE A CA 1
ATOM 1145 C C . PHE A 1 149 ? 5.507 2.879 -3.724 1.00 95.44 149 PHE A C 1
ATOM 1147 O O . PHE A 1 149 ? 5.699 2.691 -2.522 1.00 95.44 149 PHE A O 1
ATOM 1154 N N . TYR A 1 150 ? 5.526 4.102 -4.269 1.00 95.31 150 TYR A N 1
ATOM 1155 C CA . TYR A 1 150 ? 5.700 5.311 -3.458 1.00 95.31 150 TYR A CA 1
ATOM 1156 C C . TYR A 1 150 ? 4.594 5.437 -2.412 1.00 95.31 150 TYR A C 1
ATOM 1158 O O . TYR A 1 150 ? 4.881 5.613 -1.228 1.00 95.31 150 TYR A O 1
ATOM 1166 N N . SER A 1 151 ? 3.339 5.296 -2.834 1.00 95.38 151 SER A N 1
ATOM 1167 C CA . SER A 1 151 ? 2.175 5.443 -1.964 1.00 95.38 151 SER A CA 1
ATOM 1168 C C . SER A 1 151 ? 2.181 4.427 -0.820 1.00 95.38 151 SER A C 1
ATOM 1170 O O . SER A 1 151 ? 2.034 4.806 0.345 1.00 95.38 151 SER A O 1
ATOM 1172 N N . VAL A 1 152 ? 2.428 3.148 -1.120 1.00 96.94 152 VAL A N 1
ATOM 1173 C CA . VAL A 1 152 ? 2.506 2.091 -0.100 1.00 96.94 152 VAL A CA 1
ATOM 1174 C C . VAL A 1 152 ? 3.733 2.264 0.796 1.00 96.94 152 VAL A C 1
ATOM 1176 O O . VAL A 1 152 ? 3.625 2.075 2.010 1.00 96.94 152 VAL A O 1
ATOM 1179 N N . SER A 1 153 ? 4.880 2.675 0.251 1.00 97.00 153 SER A N 1
ATOM 1180 C CA . SER A 1 153 ? 6.085 2.941 1.044 1.00 97.00 153 SER A CA 1
ATOM 1181 C C . SER A 1 153 ? 5.867 4.081 2.041 1.00 97.00 153 SER A C 1
ATOM 1183 O O . SER A 1 153 ? 6.129 3.912 3.234 1.00 97.00 153 SER A O 1
ATOM 1185 N N . ILE A 1 154 ? 5.319 5.215 1.587 1.00 95.88 154 ILE A N 1
ATOM 1186 C CA . ILE A 1 154 ? 5.017 6.379 2.432 1.00 95.88 154 ILE A CA 1
ATOM 1187 C C . ILE A 1 154 ? 4.018 5.997 3.527 1.00 95.88 154 ILE A C 1
ATOM 1189 O O . ILE A 1 154 ? 4.242 6.303 4.701 1.00 95.88 154 ILE A O 1
ATOM 1193 N N . ALA A 1 155 ? 2.944 5.290 3.166 1.00 95.75 155 ALA A N 1
ATOM 1194 C CA . ALA A 1 155 ? 1.949 4.823 4.123 1.00 95.75 155 ALA A CA 1
ATOM 1195 C C . ALA A 1 155 ? 2.568 3.894 5.178 1.00 95.75 155 ALA A C 1
ATOM 1197 O O . ALA A 1 155 ? 2.369 4.092 6.379 1.00 95.75 155 ALA A O 1
ATOM 1198 N N . THR A 1 156 ? 3.370 2.919 4.745 1.00 95.31 156 THR A N 1
ATOM 1199 C CA . THR A 1 156 ? 4.014 1.938 5.628 1.00 95.31 156 THR A CA 1
ATOM 1200 C C . THR A 1 156 ? 5.028 2.605 6.554 1.00 95.31 156 THR A C 1
ATOM 1202 O O . THR A 1 156 ? 4.995 2.356 7.757 1.00 95.31 156 THR A O 1
ATOM 1205 N N . PHE A 1 157 ? 5.868 3.519 6.054 1.00 94.75 157 PHE A N 1
ATOM 1206 C CA . PHE A 1 157 ? 6.762 4.323 6.896 1.00 94.75 157 PHE A CA 1
ATOM 1207 C C . PHE A 1 157 ? 5.998 5.177 7.909 1.00 94.75 157 PHE A C 1
ATOM 1209 O O . PHE A 1 157 ? 6.407 5.271 9.070 1.00 94.75 157 PHE A O 1
ATOM 1216 N N . GLY A 1 158 ? 4.882 5.775 7.486 1.00 93.25 158 GLY A N 1
ATOM 1217 C CA . GLY A 1 158 ? 3.992 6.545 8.347 1.00 93.25 158 GLY A CA 1
ATOM 1218 C C . GLY A 1 158 ? 3.456 5.704 9.504 1.00 93.25 158 GLY A C 1
ATOM 1219 O O . GLY A 1 158 ? 3.656 6.068 10.665 1.00 93.25 158 GLY A O 1
ATOM 1220 N N . PHE A 1 159 ? 2.848 4.551 9.209 1.00 91.88 159 PHE A N 1
ATOM 1221 C CA . PHE A 1 159 ? 2.361 3.624 10.236 1.00 91.88 159 PHE A CA 1
ATOM 1222 C C . PHE A 1 159 ? 3.480 3.127 11.137 1.00 91.88 159 PHE A C 1
ATOM 1224 O O . PHE A 1 159 ? 3.342 3.171 12.356 1.00 91.88 159 PHE A O 1
ATOM 1231 N N . ALA A 1 160 ? 4.604 2.720 10.557 1.00 90.81 160 ALA A N 1
ATOM 1232 C CA . ALA A 1 160 ? 5.727 2.194 11.306 1.00 90.81 160 ALA A CA 1
ATOM 1233 C C . ALA A 1 160 ? 6.334 3.245 12.257 1.00 90.81 160 ALA A C 1
ATOM 1235 O O . ALA A 1 160 ? 6.659 2.936 13.398 1.00 90.81 160 ALA A O 1
ATOM 1236 N N . THR A 1 161 ? 6.387 4.515 11.846 1.00 89.62 161 THR A N 1
ATOM 1237 C CA . THR A 1 161 ? 6.818 5.625 12.714 1.00 89.62 161 THR A CA 1
ATOM 1238 C C . THR A 1 161 ? 5.790 5.937 13.809 1.00 89.62 161 THR A C 1
ATOM 1240 O O . THR A 1 161 ? 6.164 6.308 14.922 1.00 89.62 161 THR A O 1
ATOM 1243 N N . LEU A 1 162 ? 4.488 5.784 13.535 1.00 87.19 162 LEU A N 1
ATOM 1244 C CA . LEU A 1 162 ? 3.429 6.003 14.530 1.00 87.19 162 LEU A CA 1
ATOM 1245 C C . LEU A 1 162 ? 3.505 5.009 15.696 1.00 87.19 162 LEU A C 1
ATOM 1247 O O . LEU A 1 162 ? 3.346 5.428 16.850 1.00 87.19 162 LEU A O 1
ATOM 1251 N N . ILE A 1 163 ? 3.794 3.740 15.390 1.00 84.62 163 ILE A N 1
ATOM 1252 C CA . ILE A 1 163 ? 3.985 2.655 16.368 1.00 84.62 163 ILE A CA 1
ATOM 1253 C C . ILE A 1 163 ? 5.415 2.576 16.918 1.00 84.62 163 ILE A C 1
ATOM 1255 O O . ILE A 1 163 ? 5.726 1.691 17.708 1.00 84.62 163 ILE A O 1
ATOM 1259 N N . PHE A 1 164 ? 6.311 3.485 16.521 1.00 83.44 164 PHE A N 1
ATOM 1260 C CA . PHE A 1 164 ? 7.670 3.541 17.056 1.00 83.44 164 PHE A CA 1
ATOM 1261 C C . PHE A 1 164 ? 7.648 4.146 18.468 1.00 83.44 164 PHE A C 1
ATOM 1263 O O . PHE A 1 164 ? 7.863 5.345 18.676 1.00 83.44 164 PHE A O 1
ATOM 1270 N N . ARG A 1 165 ? 7.275 3.320 19.447 1.00 76.25 165 ARG A N 1
ATOM 1271 C CA . ARG A 1 165 ? 7.103 3.667 20.861 1.00 76.25 165 ARG A CA 1
ATOM 1272 C C . ARG A 1 165 ? 7.635 2.552 21.744 1.00 76.25 165 ARG A C 1
ATOM 1274 O O . ARG A 1 165 ? 7.550 1.389 21.361 1.00 76.25 165 ARG A O 1
ATOM 1281 N N . GLU A 1 166 ? 8.114 2.898 22.935 1.00 70.62 166 GLU A N 1
ATOM 1282 C CA . GLU A 1 166 ? 8.580 1.921 23.932 1.00 70.62 166 GLU A CA 1
ATOM 1283 C C . GLU A 1 166 ? 7.529 0.834 24.193 1.00 70.62 166 GLU A C 1
ATOM 1285 O O . GLU A 1 166 ? 7.825 -0.360 24.124 1.00 70.62 166 GLU A O 1
ATOM 1290 N N . GLU A 1 167 ? 6.275 1.256 24.374 1.00 70.25 167 GLU A N 1
ATOM 1291 C CA . GLU A 1 167 ? 5.133 0.377 24.641 1.00 70.25 167 GLU A CA 1
ATOM 1292 C C . GLU A 1 167 ? 4.911 -0.692 23.562 1.00 70.25 167 GLU A C 1
ATOM 1294 O O . GLU A 1 167 ? 4.532 -1.812 23.902 1.00 70.25 167 GLU A O 1
ATOM 1299 N N . ASP A 1 168 ? 5.204 -0.383 22.292 1.00 74.62 168 ASP A N 1
ATOM 1300 C CA . ASP A 1 168 ? 5.002 -1.264 21.133 1.00 74.62 168 ASP A CA 1
ATOM 1301 C C . ASP A 1 168 ? 6.266 -2.045 20.722 1.00 74.62 168 ASP A C 1
ATOM 1303 O O . ASP A 1 168 ? 6.189 -3.172 20.210 1.00 74.62 168 ASP A O 1
ATOM 1307 N N . LEU A 1 169 ? 7.445 -1.486 20.999 1.00 71.69 169 LEU A N 1
ATOM 1308 C CA . LEU A 1 169 ? 8.738 -2.110 20.716 1.00 71.69 169 LEU A CA 1
ATOM 1309 C C . LEU A 1 169 ? 9.020 -3.295 21.652 1.00 71.69 169 LEU A C 1
ATOM 1311 O O . LEU A 1 169 ? 9.537 -4.320 21.191 1.00 71.69 169 LEU A O 1
ATOM 1315 N N . PHE A 1 170 ? 8.646 -3.188 22.932 1.00 73.25 170 PHE A N 1
ATOM 1316 C CA . PHE A 1 170 ? 8.988 -4.174 23.973 1.00 73.25 170 PHE A CA 1
ATOM 1317 C C . PHE A 1 170 ? 7.821 -5.068 24.426 1.00 73.25 170 PHE A C 1
ATOM 1319 O O . PHE A 1 170 ? 8.007 -6.012 25.194 1.00 73.25 170 PHE A O 1
ATOM 1326 N N . THR A 1 171 ? 6.620 -4.835 23.905 1.00 76.12 171 THR A N 1
ATOM 1327 C CA . THR A 1 171 ? 5.435 -5.670 24.149 1.00 76.12 171 THR A CA 1
ATOM 1328 C C . THR A 1 171 ? 5.513 -7.049 23.482 1.00 76.12 171 THR A C 1
ATOM 1330 O O . THR A 1 171 ? 6.007 -7.219 22.364 1.00 76.12 171 THR A O 1
ATOM 1333 N N . GLN A 1 172 ? 4.928 -8.045 24.157 1.00 78.75 172 GLN A N 1
ATOM 1334 C CA . GLN A 1 172 ? 4.809 -9.433 23.693 1.00 78.75 172 GLN A CA 1
ATOM 1335 C C . GLN A 1 172 ? 3.485 -9.737 22.963 1.00 78.75 172 GLN A C 1
ATOM 1337 O O . GLN A 1 172 ? 3.190 -10.899 22.660 1.00 78.75 172 GLN A O 1
ATOM 1342 N N . LYS A 1 173 ? 2.678 -8.713 22.647 1.00 83.56 173 LYS A N 1
ATOM 1343 C CA . LYS A 1 173 ? 1.428 -8.860 21.881 1.00 83.56 173 LYS A CA 1
ATOM 1344 C C . LYS A 1 173 ? 1.680 -9.511 20.512 1.00 83.56 173 LYS A C 1
ATOM 1346 O O . LYS A 1 173 ? 2.680 -9.235 19.856 1.00 83.56 173 LYS A O 1
ATOM 1351 N N . THR A 1 174 ? 0.749 -10.358 20.068 1.00 85.31 174 THR A N 1
ATOM 1352 C CA . THR A 1 174 ? 0.812 -11.006 18.746 1.00 85.31 174 THR A CA 1
ATOM 1353 C C . THR A 1 174 ? 0.776 -9.981 17.610 1.00 85.31 174 THR A C 1
ATOM 1355 O O . THR A 1 174 ? 0.224 -8.891 17.772 1.00 85.31 174 THR A O 1
ATOM 1358 N N . VAL A 1 175 ? 1.297 -10.350 16.431 1.00 83.12 175 VAL A N 1
ATOM 1359 C CA . VAL A 1 175 ? 1.329 -9.484 15.233 1.00 83.12 175 VAL A CA 1
ATOM 1360 C C . VAL A 1 175 ? -0.055 -8.919 14.905 1.00 83.12 175 VAL A C 1
ATOM 1362 O O . VAL A 1 175 ? -0.198 -7.717 14.710 1.00 83.12 175 VAL A O 1
ATOM 1365 N N . LYS A 1 176 ? -1.101 -9.757 14.952 1.00 86.00 176 LYS A N 1
ATOM 1366 C CA . LYS A 1 176 ? -2.489 -9.316 14.739 1.00 86.00 176 LYS A CA 1
ATOM 1367 C C . LYS A 1 176 ? -2.896 -8.207 15.711 1.00 86.00 176 LYS A C 1
ATOM 1369 O O . LYS A 1 176 ? -3.503 -7.226 15.298 1.00 86.00 176 LYS A O 1
ATOM 1374 N N . LYS A 1 177 ? -2.573 -8.358 16.998 1.00 87.56 177 LYS A N 1
ATOM 1375 C CA . LYS A 1 177 ? -2.938 -7.368 18.013 1.00 87.56 177 LYS A CA 1
ATOM 1376 C C . LYS A 1 177 ? -2.150 -6.069 17.831 1.00 87.56 177 LYS A C 1
ATOM 1378 O O . LYS A 1 177 ? -2.760 -5.015 17.894 1.00 87.56 177 LYS A O 1
ATOM 1383 N N . LYS A 1 178 ? -0.863 -6.144 17.471 1.00 86.75 178 LYS A N 1
ATOM 1384 C CA . LYS A 1 178 ? -0.055 -4.964 17.110 1.00 86.75 178 LYS A CA 1
ATOM 1385 C C . LYS A 1 178 ? -0.606 -4.209 15.894 1.00 86.75 178 LYS A C 1
ATOM 1387 O O . LYS A 1 178 ? -0.596 -2.986 15.888 1.00 86.75 178 LYS A O 1
ATOM 1392 N N . ILE A 1 179 ? -1.118 -4.913 14.880 1.00 88.06 179 ILE A N 1
ATOM 1393 C CA . ILE A 1 179 ? -1.764 -4.276 13.718 1.00 88.06 179 ILE A CA 1
ATOM 1394 C C . ILE A 1 179 ? -3.047 -3.547 14.141 1.00 88.06 179 ILE A C 1
ATOM 1396 O O . ILE A 1 179 ? -3.273 -2.413 13.726 1.00 88.06 179 ILE A O 1
ATOM 1400 N N . ILE A 1 180 ? -3.872 -4.167 14.991 1.00 90.88 180 ILE A N 1
ATOM 1401 C CA . ILE A 1 180 ? -5.080 -3.522 15.527 1.00 90.88 180 ILE A CA 1
ATOM 1402 C C . ILE A 1 180 ? -4.703 -2.295 16.369 1.00 90.88 180 ILE A C 1
ATOM 1404 O O . ILE A 1 180 ? -5.286 -1.235 16.163 1.00 90.88 180 ILE A O 1
ATOM 1408 N N . ASP A 1 181 ? -3.699 -2.414 17.241 1.00 88.38 181 ASP A N 1
ATOM 1409 C CA . ASP A 1 181 ? -3.190 -1.310 18.062 1.00 88.38 181 ASP A CA 1
ATOM 1410 C C . ASP A 1 181 ? -2.651 -0.163 17.181 1.00 88.38 181 ASP A C 1
ATOM 1412 O O . ASP A 1 181 ? -2.929 1.002 17.444 1.00 88.38 181 ASP A O 1
ATOM 1416 N N . CYS A 1 182 ? -1.957 -0.474 16.078 1.00 89.31 182 CYS A N 1
ATOM 1417 C CA . CYS A 1 182 ? -1.493 0.508 15.091 1.00 89.31 182 CYS A CA 1
ATOM 1418 C C . CYS A 1 182 ? -2.656 1.316 14.496 1.00 89.31 182 CYS A C 1
ATOM 1420 O O . CYS A 1 182 ? -2.637 2.550 14.477 1.00 89.31 182 CYS A O 1
ATOM 1422 N N . ILE A 1 183 ? -3.700 0.612 14.049 1.00 93.25 183 ILE A N 1
ATOM 1423 C CA . ILE A 1 183 ? -4.914 1.229 13.511 1.00 93.25 183 ILE A CA 1
ATOM 1424 C C . ILE A 1 183 ? -5.610 2.057 14.598 1.00 93.25 183 ILE A C 1
ATOM 1426 O O . ILE A 1 183 ? -6.055 3.172 14.339 1.00 93.25 183 ILE A O 1
ATOM 1430 N N . GLU A 1 184 ? -5.675 1.554 15.828 1.00 92.94 184 GLU A N 1
ATOM 1431 C CA . GLU A 1 184 ? -6.271 2.263 16.958 1.00 92.94 184 GLU A CA 1
ATOM 1432 C C . GLU A 1 184 ? -5.521 3.564 17.284 1.00 92.94 184 GLU A C 1
ATOM 1434 O O . GLU A 1 184 ? -6.150 4.609 17.467 1.00 92.94 184 GLU A O 1
ATOM 1439 N N . LEU A 1 185 ? -4.186 3.526 17.293 1.00 91.12 185 LEU A N 1
ATOM 1440 C CA . LEU A 1 185 ? -3.319 4.684 17.518 1.00 91.12 185 LEU A CA 1
ATOM 1441 C C . LEU A 1 185 ? -3.460 5.744 16.420 1.00 91.12 185 LEU A C 1
ATOM 1443 O O . LEU A 1 185 ? -3.341 6.942 16.708 1.00 91.12 185 LEU A O 1
ATOM 1447 N N . PHE A 1 186 ? -3.710 5.323 15.176 1.00 92.75 186 PHE A N 1
ATOM 1448 C CA . PHE A 1 186 ? -4.037 6.224 14.072 1.00 92.75 186 PHE A CA 1
ATOM 1449 C C . PHE A 1 186 ? -5.418 6.870 14.273 1.00 92.75 186 PHE A C 1
ATOM 1451 O O . PHE A 1 186 ? -5.586 8.079 14.104 1.00 92.75 186 PHE A O 1
ATOM 1458 N N . LEU A 1 187 ? -6.403 6.089 14.722 1.00 93.75 187 LEU A N 1
ATOM 1459 C CA . LEU A 1 187 ? -7.793 6.504 14.933 1.00 93.75 187 LEU A CA 1
ATOM 1460 C C . LEU A 1 187 ? -8.021 7.260 16.257 1.00 93.75 187 LEU A C 1
ATOM 1462 O O . LEU A 1 187 ? -9.003 7.025 16.963 1.00 93.75 187 LEU A O 1
ATOM 1466 N N . ARG A 1 188 ? -7.165 8.245 16.573 1.00 88.75 188 ARG A N 1
ATOM 1467 C CA . ARG A 1 188 ? -7.311 9.105 17.773 1.00 88.75 188 ARG A CA 1
ATOM 1468 C C . ARG A 1 188 ? -8.657 9.827 17.824 1.00 88.75 188 ARG A C 1
ATOM 1470 O O . ARG A 1 188 ? -9.228 10.032 18.890 1.00 88.75 188 ARG A O 1
ATOM 1477 N N . LYS A 1 189 ? -9.150 10.229 16.652 1.00 90.81 189 LYS A N 1
ATOM 1478 C CA . LYS A 1 189 ? -10.499 10.757 16.423 1.00 90.81 189 LYS A CA 1
ATOM 1479 C C . LYS A 1 189 ? -11.173 9.882 15.377 1.00 90.81 189 LYS A C 1
ATOM 1481 O O . LYS A 1 189 ? -10.536 9.474 14.410 1.00 90.81 189 LYS A O 1
ATOM 1486 N N . ARG A 1 190 ? -12.481 9.665 15.521 1.00 90.31 190 ARG A N 1
ATOM 1487 C CA . ARG A 1 190 ? -13.266 8.870 14.559 1.00 90.31 190 ARG A CA 1
ATOM 1488 C C . ARG A 1 190 ? -13.206 9.433 13.136 1.00 90.31 190 ARG A C 1
ATOM 1490 O O . ARG A 1 190 ? -13.239 8.656 12.194 1.00 90.31 190 ARG A O 1
ATOM 1497 N N . SER A 1 191 ? -13.048 10.750 12.978 1.00 92.06 191 SER A N 1
ATOM 1498 C CA . SER A 1 191 ? -12.890 11.407 11.673 1.00 92.06 191 SER A CA 1
ATOM 1499 C C . SER A 1 191 ? -11.649 10.952 10.900 1.00 92.06 191 SER A C 1
ATOM 1501 O O . SER A 1 191 ? -11.679 10.948 9.674 1.00 92.06 191 SER A O 1
ATOM 1503 N N . TYR A 1 192 ? -10.587 10.497 11.579 1.00 95.31 192 TYR A N 1
ATOM 1504 C CA . TYR A 1 192 ? -9.407 9.943 10.905 1.00 95.31 192 TYR A CA 1
ATOM 1505 C C . TYR A 1 192 ? -9.696 8.621 10.185 1.00 95.31 192 TYR A C 1
ATOM 1507 O O . TYR A 1 192 ? -8.862 8.186 9.401 1.00 95.31 192 TYR A O 1
ATOM 1515 N N . LEU A 1 193 ? -10.869 8.003 10.376 1.00 97.25 193 LEU A N 1
ATOM 1516 C CA . LEU A 1 193 ? -11.286 6.839 9.590 1.00 97.25 193 LEU A CA 1
ATOM 1517 C C . LEU A 1 193 ? -11.371 7.151 8.089 1.00 97.25 193 LEU A C 1
ATOM 1519 O O . LEU A 1 193 ? -11.019 6.301 7.273 1.00 97.25 193 LEU A O 1
ATOM 1523 N N . PHE A 1 194 ? -11.766 8.378 7.735 1.00 97.88 194 PHE A N 1
ATOM 1524 C CA . PHE A 1 194 ? -11.719 8.857 6.353 1.00 97.88 194 PHE A CA 1
ATOM 1525 C C . PHE A 1 194 ? -10.292 8.778 5.800 1.00 97.88 194 PHE A C 1
ATOM 1527 O O . PHE A 1 194 ? -10.043 8.155 4.775 1.00 97.88 194 PHE A O 1
ATOM 1534 N N . LEU A 1 195 ? -9.329 9.345 6.531 1.00 97.19 195 LEU A N 1
ATOM 1535 C CA . LEU A 1 195 ? -7.933 9.356 6.103 1.00 97.19 195 LEU A CA 1
ATOM 1536 C C . LEU A 1 195 ? -7.323 7.946 6.092 1.00 97.19 195 LEU A C 1
ATOM 1538 O O . LEU A 1 195 ? -6.542 7.626 5.206 1.00 97.19 195 LEU A O 1
ATOM 1542 N N . LEU A 1 196 ? -7.692 7.094 7.051 1.00 97.25 196 LEU A N 1
ATOM 1543 C CA . LEU A 1 196 ? -7.215 5.714 7.127 1.00 97.25 196 LEU A CA 1
ATOM 1544 C C . LEU A 1 196 ? -7.629 4.911 5.891 1.00 97.25 196 LEU A C 1
ATOM 1546 O O . LEU A 1 196 ? -6.799 4.250 5.278 1.00 97.25 196 LEU A O 1
ATOM 1550 N N . THR A 1 197 ? -8.913 4.973 5.535 1.00 97.31 197 THR A N 1
ATOM 1551 C CA . THR A 1 197 ? -9.444 4.245 4.376 1.00 97.31 197 THR A CA 1
ATOM 1552 C C . THR A 1 197 ? -8.885 4.782 3.065 1.00 97.31 197 THR A C 1
ATOM 1554 O O . THR A 1 197 ? -8.541 3.980 2.205 1.00 97.31 197 THR A O 1
ATOM 1557 N N . LEU A 1 198 ? -8.666 6.097 2.959 1.00 96.62 198 LEU A N 1
ATOM 1558 C CA . LEU A 1 198 ? -7.949 6.709 1.838 1.00 96.62 198 LEU A CA 1
ATOM 1559 C C . LEU A 1 198 ? -6.510 6.175 1.707 1.00 96.62 198 LEU A C 1
ATOM 1561 O O . LEU A 1 198 ? -6.079 5.823 0.613 1.00 96.62 198 LEU A O 1
ATOM 1565 N N . ILE A 1 199 ? -5.774 6.060 2.819 1.00 96.75 199 ILE A N 1
ATOM 1566 C CA . ILE A 1 199 ? -4.395 5.533 2.848 1.00 96.75 199 ILE A CA 1
ATOM 1567 C C . ILE A 1 199 ? -4.335 4.032 2.515 1.00 96.75 199 ILE A C 1
ATOM 1569 O O . ILE A 1 199 ? -3.298 3.547 2.063 1.00 96.75 199 ILE A O 1
ATOM 1573 N N . PHE A 1 200 ? -5.416 3.278 2.727 1.00 96.94 200 PHE A N 1
ATOM 1574 C CA . PHE A 1 200 ? -5.466 1.855 2.388 1.00 96.94 200 PHE A CA 1
ATOM 1575 C C . PHE A 1 200 ? -5.711 1.574 0.904 1.00 96.94 200 PHE A C 1
ATOM 1577 O O . PHE A 1 200 ? -5.375 0.480 0.452 1.00 96.94 200 PHE A O 1
ATOM 1584 N N . VAL A 1 201 ? -6.212 2.541 0.131 1.00 95.38 201 VAL A N 1
ATOM 1585 C CA . VAL A 1 201 ? -6.471 2.345 -1.304 1.00 95.38 201 VAL A CA 1
ATOM 1586 C C . VAL A 1 201 ? -5.220 1.919 -2.087 1.00 95.38 201 VAL A C 1
ATOM 1588 O O . VAL A 1 201 ? -5.310 0.932 -2.808 1.00 95.38 201 VAL A O 1
ATOM 1591 N N . PRO A 1 202 ? -4.033 2.544 -1.935 1.00 94.31 202 PRO A N 1
ATOM 1592 C CA . PRO A 1 202 ? -2.824 2.079 -2.618 1.00 94.31 202 PRO A CA 1
ATOM 1593 C C . PRO A 1 202 ? -2.463 0.611 -2.349 1.00 94.31 202 PRO A C 1
ATOM 1595 O O . PRO A 1 202 ? -1.928 -0.057 -3.230 1.00 94.31 202 PRO A O 1
ATOM 1598 N N . PHE A 1 203 ? -2.772 0.091 -1.153 1.00 95.62 203 PHE A N 1
ATOM 1599 C CA . PHE A 1 203 ? -2.569 -1.325 -0.844 1.00 95.62 203 PHE A CA 1
ATOM 1600 C C . PHE A 1 203 ? -3.556 -2.195 -1.625 1.00 95.62 203 PHE A C 1
ATOM 1602 O O . PHE A 1 203 ? -3.124 -3.162 -2.246 1.00 95.62 203 PHE A O 1
ATOM 1609 N N . ALA A 1 204 ? -4.849 -1.836 -1.626 1.00 94.94 204 ALA A N 1
ATOM 1610 C CA . ALA A 1 204 ? -5.878 -2.520 -2.417 1.00 94.94 204 ALA A CA 1
ATOM 1611 C C . ALA A 1 204 ? -5.477 -2.563 -3.897 1.00 94.94 204 ALA A C 1
ATOM 1613 O O . ALA A 1 204 ? -5.403 -3.634 -4.491 1.00 94.94 204 ALA A O 1
ATOM 1614 N N . TYR A 1 205 ? -5.071 -1.412 -4.429 1.00 91.50 205 TYR A N 1
ATOM 1615 C CA . TYR A 1 205 ? -4.673 -1.252 -5.818 1.00 91.50 205 TYR A CA 1
ATOM 1616 C C . TYR A 1 205 ? -3.477 -2.138 -6.205 1.00 91.50 205 TYR A C 1
ATOM 1618 O O . TYR A 1 205 ? -3.503 -2.789 -7.246 1.00 91.50 205 TYR A O 1
ATOM 1626 N N . MET A 1 206 ? -2.438 -2.244 -5.362 1.00 93.00 206 MET A N 1
ATOM 1627 C CA . MET A 1 206 ? -1.340 -3.191 -5.622 1.00 93.00 206 MET A CA 1
ATOM 1628 C C . MET A 1 206 ? -1.827 -4.648 -5.626 1.00 93.00 206 MET A C 1
ATOM 1630 O O . MET A 1 206 ? -1.408 -5.437 -6.472 1.00 93.00 206 MET A O 1
ATOM 1634 N N . PHE A 1 207 ? -2.724 -5.032 -4.716 1.00 92.81 207 PHE A N 1
ATOM 1635 C CA . PHE A 1 207 ? -3.296 -6.381 -4.742 1.00 92.81 207 PHE A CA 1
ATOM 1636 C C . PHE A 1 207 ? -4.117 -6.646 -6.009 1.00 92.81 207 PHE A C 1
ATOM 1638 O O . PHE A 1 207 ? -4.046 -7.742 -6.567 1.00 92.81 207 PHE A O 1
ATOM 1645 N N . GLU A 1 208 ? -4.870 -5.661 -6.482 1.00 91.25 208 GLU A N 1
ATOM 1646 C CA . GLU A 1 208 ? -5.688 -5.758 -7.692 1.00 91.25 208 GLU A CA 1
ATOM 1647 C C . GLU A 1 208 ? -4.835 -5.864 -8.951 1.00 91.25 208 GLU A C 1
ATOM 1649 O O . GLU A 1 208 ? -5.056 -6.763 -9.764 1.00 91.25 208 GLU A O 1
ATOM 1654 N N . LEU A 1 209 ? -3.800 -5.029 -9.072 1.00 89.88 209 LEU A N 1
ATOM 1655 C CA . LEU A 1 209 ? -2.836 -5.128 -10.164 1.00 89.88 209 LEU A CA 1
ATOM 1656 C C . LEU A 1 209 ? -2.160 -6.503 -10.186 1.00 89.88 209 LEU A C 1
ATOM 1658 O O . LEU A 1 209 ? -2.065 -7.129 -11.241 1.00 89.88 209 LEU A O 1
ATOM 1662 N N . MET A 1 210 ? -1.756 -7.027 -9.026 1.00 91.25 210 MET A N 1
ATOM 1663 C CA . MET A 1 210 ? -1.210 -8.382 -8.956 1.00 91.25 210 MET A CA 1
ATOM 1664 C C . MET A 1 210 ? -2.255 -9.443 -9.330 1.00 91.25 210 MET A C 1
ATOM 1666 O O . MET A 1 210 ? -1.929 -10.422 -9.998 1.00 91.25 210 MET A O 1
ATOM 1670 N N . SER A 1 211 ? -3.518 -9.247 -8.947 1.00 90.31 211 SER A N 1
ATOM 1671 C CA . SER A 1 211 ? -4.610 -10.162 -9.294 1.00 90.31 211 SER A CA 1
ATOM 1672 C C . SER A 1 211 ? -4.826 -10.234 -10.806 1.00 90.31 211 SER A C 1
ATOM 1674 O O . SER A 1 211 ? -5.005 -11.331 -11.326 1.00 90.31 211 SER A O 1
ATOM 1676 N N . ILE A 1 212 ? -4.712 -9.115 -11.532 1.00 87.50 212 ILE A N 1
ATOM 1677 C CA . ILE A 1 212 ? -4.734 -9.111 -13.007 1.00 87.50 212 ILE A CA 1
ATOM 1678 C C . ILE A 1 212 ? -3.624 -10.014 -13.555 1.00 87.50 212 ILE A C 1
ATOM 1680 O O . ILE A 1 212 ? -3.886 -10.875 -14.391 1.00 87.50 212 ILE A O 1
ATOM 1684 N N . VAL A 1 213 ? -2.397 -9.876 -13.046 1.00 88.06 213 VAL A N 1
ATOM 1685 C CA . VAL A 1 213 ? -1.234 -10.661 -13.504 1.00 88.06 213 VAL A CA 1
ATOM 1686 C C . VAL A 1 213 ? -1.394 -12.155 -13.184 1.00 88.06 213 VAL A C 1
ATOM 1688 O O . VAL A 1 213 ? -0.901 -13.006 -13.916 1.00 88.06 213 VAL A O 1
ATOM 1691 N N . LEU A 1 214 ? -2.087 -12.512 -12.105 1.00 89.69 214 LEU A N 1
ATOM 1692 C CA . LEU A 1 214 ? -2.322 -13.916 -11.755 1.00 89.69 214 LEU A CA 1
ATOM 1693 C C . LEU A 1 214 ? -3.488 -14.535 -12.537 1.00 89.69 214 LEU A C 1
ATOM 1695 O O . LEU A 1 214 ? -3.471 -15.733 -12.815 1.00 89.69 214 LEU A O 1
ATOM 1699 N N . LEU A 1 215 ? -4.502 -13.738 -1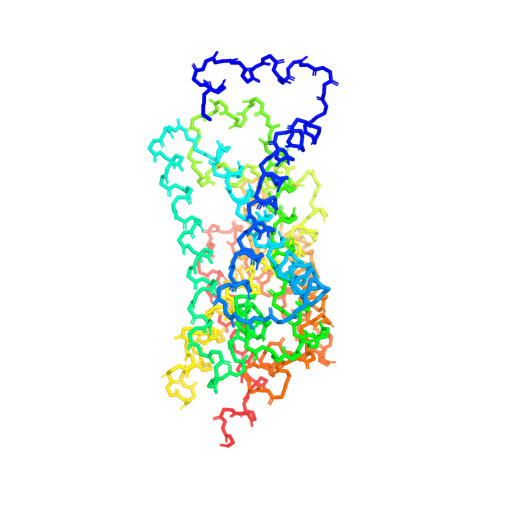2.880 1.00 89.62 215 LEU A N 1
ATOM 1700 C CA . LEU A 1 215 ? -5.762 -14.226 -13.444 1.00 89.62 215 LEU A CA 1
ATOM 1701 C C . LEU A 1 215 ? -5.871 -14.051 -14.963 1.00 89.62 215 LEU A C 1
ATOM 1703 O O . LEU A 1 215 ? -6.768 -14.650 -15.553 1.00 89.62 215 LEU A O 1
ATOM 1707 N N . PHE A 1 216 ? -4.989 -13.284 -15.621 1.00 84.31 216 PHE A N 1
ATOM 1708 C CA . PHE A 1 216 ? -5.107 -13.039 -17.070 1.00 84.31 216 PHE A CA 1
ATOM 1709 C C . PHE A 1 216 ? -4.998 -14.315 -17.918 1.00 84.31 216 PHE A C 1
ATOM 1711 O O . PHE A 1 216 ? -5.518 -14.347 -19.028 1.00 84.31 216 PHE A O 1
ATOM 1718 N N . ASN A 1 217 ? -4.353 -15.368 -17.403 1.00 85.19 217 ASN A N 1
ATOM 1719 C CA . ASN A 1 217 ? -4.226 -16.650 -18.100 1.00 85.19 217 ASN A CA 1
ATOM 1720 C C . ASN A 1 217 ? -5.497 -17.525 -17.999 1.00 85.19 217 ASN A C 1
ATOM 1722 O O . ASN A 1 217 ? -5.558 -18.609 -18.574 1.00 85.19 217 ASN A O 1
ATOM 1726 N N . ILE A 1 218 ? -6.513 -17.090 -17.244 1.00 89.44 218 ILE A N 1
ATOM 1727 C CA . ILE A 1 218 ? -7.799 -17.786 -17.135 1.00 89.44 218 ILE A CA 1
ATOM 1728 C C . ILE A 1 218 ? -8.721 -17.324 -18.281 1.00 89.44 218 ILE A C 1
ATOM 1730 O O . ILE A 1 218 ? -8.837 -16.116 -18.515 1.00 89.44 218 ILE A O 1
ATOM 1734 N N . PRO A 1 219 ? -9.429 -18.246 -18.968 1.00 88.94 219 PRO A N 1
ATOM 1735 C CA . PRO A 1 219 ? -10.353 -17.891 -20.041 1.00 88.94 219 PRO A CA 1
ATOM 1736 C C . PRO A 1 219 ? -11.437 -16.897 -19.605 1.00 88.94 219 PRO A C 1
ATOM 1738 O O . PRO A 1 219 ? -11.998 -16.991 -18.507 1.00 88.94 219 PRO A O 1
ATOM 1741 N N . LEU A 1 220 ? -11.776 -15.968 -20.498 1.00 85.56 220 LEU A N 1
ATOM 1742 C CA . LEU A 1 220 ? -12.943 -15.101 -20.339 1.00 85.56 220 LEU A CA 1
ATOM 1743 C C . LEU A 1 220 ? -14.238 -15.931 -20.443 1.00 85.56 220 LEU A C 1
ATOM 1745 O O . LEU A 1 220 ? -14.277 -16.879 -21.229 1.00 85.56 220 LEU A O 1
ATOM 1749 N N . PRO A 1 221 ? -15.295 -15.614 -19.667 1.00 88.69 221 PRO A N 1
ATOM 1750 C CA . PRO A 1 221 ? -15.433 -14.498 -18.717 1.00 88.69 221 PRO A CA 1
ATOM 1751 C C . PRO A 1 221 ? -14.984 -14.820 -17.277 1.00 88.69 221 PRO A C 1
ATOM 1753 O O . PRO A 1 221 ? -15.077 -13.963 -16.395 1.00 88.69 221 PRO A O 1
ATOM 1756 N N . TYR A 1 222 ? -14.506 -16.039 -17.007 1.00 90.38 222 TYR A N 1
ATOM 1757 C CA . TYR A 1 222 ? -14.202 -16.506 -15.648 1.00 90.38 222 TYR A CA 1
ATOM 1758 C C . TYR A 1 222 ? -13.122 -15.670 -14.952 1.00 90.38 222 TYR A C 1
ATOM 1760 O O . TYR A 1 222 ? -13.234 -15.416 -13.752 1.00 90.38 222 TYR A O 1
ATOM 1768 N N . SER A 1 223 ? -12.115 -15.193 -15.693 1.00 89.88 223 SER A N 1
ATOM 1769 C CA . SER A 1 223 ? -11.080 -14.296 -15.159 1.00 89.88 223 SER A CA 1
ATOM 1770 C C . SER A 1 223 ? -11.650 -12.973 -14.646 1.00 89.88 223 SER A C 1
ATOM 1772 O O . SER A 1 223 ? -11.285 -12.548 -13.552 1.00 89.88 223 SER A O 1
ATOM 1774 N N . ILE A 1 224 ? -12.593 -12.356 -15.371 1.00 87.31 224 ILE A N 1
ATOM 1775 C CA . ILE A 1 224 ? -13.259 -11.111 -14.949 1.00 87.31 224 ILE A CA 1
ATOM 1776 C C . ILE A 1 224 ? -14.066 -11.351 -13.675 1.00 87.31 224 ILE A C 1
ATOM 1778 O O . ILE A 1 224 ? -13.937 -10.590 -12.719 1.00 87.31 224 ILE A O 1
ATOM 1782 N N . VAL A 1 225 ? -14.868 -12.419 -13.629 1.00 91.19 225 VAL A N 1
ATOM 1783 C CA . VAL A 1 225 ? -15.694 -12.733 -12.451 1.00 91.19 225 VAL A CA 1
ATOM 1784 C C . VAL A 1 225 ? -14.821 -12.991 -11.220 1.00 91.19 225 VAL A C 1
ATOM 1786 O O . VAL A 1 225 ? -15.097 -12.453 -10.147 1.00 91.19 225 VAL A O 1
ATOM 1789 N N . ALA A 1 226 ? -13.744 -13.768 -11.374 1.00 91.94 226 ALA A N 1
ATOM 1790 C CA . ALA A 1 226 ? -12.793 -14.030 -10.298 1.00 91.94 226 ALA A CA 1
ATOM 1791 C C . ALA A 1 226 ? -12.102 -12.743 -9.824 1.00 91.94 226 ALA A C 1
ATOM 1793 O O . ALA A 1 226 ? -12.007 -12.505 -8.620 1.00 91.94 226 ALA A O 1
ATOM 1794 N N . MET A 1 227 ? -11.671 -11.893 -10.758 1.00 89.31 227 MET A N 1
ATOM 1795 C CA . MET A 1 227 ? -11.013 -10.628 -10.447 1.00 89.31 227 MET A CA 1
ATOM 1796 C C . MET A 1 227 ? -11.943 -9.675 -9.694 1.00 89.31 227 MET A C 1
ATOM 1798 O O . MET A 1 227 ? -11.550 -9.160 -8.652 1.00 89.31 227 MET A O 1
ATOM 1802 N N . VAL A 1 228 ? -13.181 -9.489 -10.167 1.00 90.94 228 VAL A N 1
ATOM 1803 C CA . VAL A 1 228 ? -14.189 -8.656 -9.490 1.00 90.94 228 VAL A CA 1
ATOM 1804 C C . VAL A 1 228 ? -14.468 -9.186 -8.083 1.00 90.94 228 VAL A C 1
ATOM 1806 O O . VAL A 1 228 ? -14.530 -8.405 -7.139 1.00 90.94 228 VAL A O 1
ATOM 1809 N N . GLY A 1 229 ? -14.577 -10.510 -7.930 1.00 93.94 229 GLY A N 1
ATOM 1810 C CA . GLY A 1 229 ? -14.763 -11.162 -6.635 1.00 93.94 229 GLY A CA 1
ATOM 1811 C C . GLY A 1 229 ? -13.632 -10.886 -5.644 1.00 93.94 229 GLY A C 1
ATOM 1812 O O . GLY A 1 229 ? -13.880 -10.513 -4.497 1.00 93.94 229 GLY A O 1
ATOM 1813 N N . ILE A 1 230 ? -12.388 -11.071 -6.090 1.00 93.69 230 ILE A N 1
ATOM 1814 C CA . ILE A 1 230 ? -11.192 -10.898 -5.258 1.00 93.69 230 ILE A CA 1
ATOM 1815 C C . ILE A 1 230 ? -10.961 -9.419 -4.930 1.00 93.69 230 ILE A C 1
ATOM 1817 O O . ILE A 1 230 ? -10.738 -9.104 -3.763 1.00 93.69 230 ILE A O 1
ATOM 1821 N N . SER A 1 231 ? -11.064 -8.522 -5.915 1.00 92.69 231 SER A N 1
ATOM 1822 C CA . SER A 1 231 ? -10.944 -7.069 -5.721 1.00 92.69 231 SER A CA 1
ATOM 1823 C C . SER A 1 231 ? -11.970 -6.581 -4.701 1.00 92.69 231 SER A C 1
ATOM 1825 O O . SER A 1 231 ? -11.582 -6.113 -3.632 1.00 92.69 231 SER A O 1
ATOM 1827 N N . ALA A 1 232 ? -13.262 -6.851 -4.920 1.00 94.69 232 ALA A N 1
ATOM 1828 C CA . ALA A 1 232 ? -14.313 -6.440 -3.993 1.00 94.69 232 ALA A CA 1
ATOM 1829 C C . ALA A 1 232 ? -14.091 -6.978 -2.569 1.00 94.69 232 ALA A C 1
ATOM 1831 O O . ALA A 1 232 ? -14.331 -6.272 -1.589 1.00 94.69 232 ALA A O 1
ATOM 1832 N N . LEU A 1 233 ? -13.609 -8.218 -2.417 1.00 96.69 233 LEU A N 1
ATOM 1833 C CA . LEU A 1 233 ? -13.284 -8.765 -1.099 1.00 96.69 233 LEU A CA 1
ATOM 1834 C C . LEU A 1 233 ? -12.151 -7.981 -0.426 1.00 96.69 233 LEU A C 1
ATOM 1836 O O . LEU A 1 233 ? -12.267 -7.623 0.748 1.00 96.69 233 LEU A O 1
ATOM 1840 N N . ILE A 1 234 ? -11.062 -7.728 -1.151 1.00 96.38 234 ILE A N 1
ATOM 1841 C CA . ILE A 1 234 ? -9.890 -7.006 -0.643 1.00 96.38 234 ILE A CA 1
ATOM 1842 C C . ILE A 1 234 ? -10.271 -5.575 -0.261 1.00 96.38 234 ILE A C 1
ATOM 1844 O O . ILE A 1 234 ? -9.928 -5.123 0.837 1.00 96.38 234 ILE A O 1
ATOM 1848 N N . GLU A 1 235 ? -11.038 -4.895 -1.110 1.00 96.00 235 GLU A N 1
ATOM 1849 C CA . GLU A 1 235 ? -11.552 -3.561 -0.835 1.00 96.00 235 GLU A CA 1
ATOM 1850 C C . GLU A 1 235 ? -12.411 -3.528 0.431 1.00 96.00 235 GLU A C 1
ATOM 1852 O O . GLU A 1 235 ? -12.183 -2.691 1.309 1.00 96.00 235 GLU A O 1
ATOM 1857 N N . GLU A 1 236 ? -13.378 -4.443 0.575 1.00 97.56 236 GLU A N 1
ATOM 1858 C CA . GLU A 1 236 ? -14.238 -4.470 1.761 1.00 97.56 236 GLU A CA 1
ATOM 1859 C C . GLU A 1 236 ? -13.461 -4.820 3.038 1.00 97.56 236 GLU A C 1
ATOM 1861 O O . GLU A 1 236 ? -13.732 -4.247 4.099 1.00 97.56 236 GLU A O 1
ATOM 1866 N N . VAL A 1 237 ? -12.457 -5.701 2.961 1.00 97.50 237 VAL A N 1
ATOM 1867 C CA . VAL A 1 237 ? -11.576 -6.019 4.097 1.00 97.50 237 VAL A CA 1
ATOM 1868 C C . VAL A 1 237 ? -10.798 -4.782 4.542 1.00 97.50 237 VAL A C 1
ATOM 1870 O O . VAL A 1 237 ? -10.789 -4.454 5.731 1.00 97.50 237 VAL A O 1
ATOM 1873 N N . LEU A 1 238 ? -10.167 -4.069 3.607 1.00 97.00 238 LEU A N 1
ATOM 1874 C CA . LEU A 1 238 ? -9.370 -2.884 3.923 1.00 97.00 238 LEU A CA 1
ATOM 1875 C C . LEU A 1 238 ? -10.251 -1.735 4.429 1.00 97.00 238 LEU A C 1
ATOM 1877 O O . LEU A 1 238 ? -9.964 -1.143 5.472 1.00 97.00 238 LEU A O 1
ATOM 1881 N N . LYS A 1 239 ? -11.376 -1.470 3.760 1.00 96.62 239 LYS A N 1
ATOM 1882 C CA . LYS A 1 239 ? -12.342 -0.427 4.139 1.00 96.62 239 LYS A CA 1
ATOM 1883 C C . LYS A 1 239 ? -12.924 -0.656 5.533 1.00 96.62 239 LYS A C 1
ATOM 1885 O O . LYS A 1 239 ? -13.084 0.288 6.309 1.00 96.62 239 LYS A O 1
ATOM 1890 N N . SER A 1 240 ? -13.207 -1.911 5.883 1.00 96.94 240 SER A N 1
ATOM 1891 C CA . SER A 1 240 ? -13.798 -2.254 7.177 1.00 96.94 240 SER A CA 1
ATOM 1892 C C . SER A 1 240 ? -12.792 -2.421 8.317 1.00 96.94 240 SER A C 1
ATOM 1894 O O . SER A 1 240 ? -13.210 -2.391 9.476 1.00 96.94 240 SER A O 1
ATOM 1896 N N . ALA A 1 241 ? -11.484 -2.506 8.052 1.00 96.69 241 ALA A N 1
ATOM 1897 C CA . ALA A 1 241 ? -10.462 -2.715 9.083 1.00 96.69 241 ALA A CA 1
ATOM 1898 C C . ALA A 1 241 ? -10.501 -1.654 10.203 1.00 96.69 241 ALA A C 1
ATOM 1900 O O . ALA A 1 241 ? -10.463 -1.989 11.389 1.00 96.69 241 ALA A O 1
ATOM 1901 N N . GLY A 1 242 ? -10.657 -0.371 9.857 1.00 95.94 242 GLY A N 1
ATOM 1902 C CA . GLY A 1 242 ? -10.794 0.703 10.849 1.00 95.94 242 GLY A CA 1
ATOM 1903 C C . GLY A 1 242 ? -12.107 0.641 11.640 1.00 95.94 242 GLY A C 1
ATOM 1904 O O . GLY A 1 242 ? -12.127 0.886 12.849 1.00 95.94 242 GLY A O 1
ATOM 1905 N N . ILE A 1 243 ? -13.204 0.258 10.978 1.00 96.62 243 ILE A N 1
ATOM 1906 C CA . ILE A 1 243 ? -14.520 0.071 11.611 1.00 96.62 243 ILE A CA 1
ATOM 1907 C C . ILE A 1 243 ? -14.467 -1.102 12.595 1.00 96.62 243 ILE A C 1
ATOM 1909 O O . ILE A 1 243 ? -14.993 -0.995 13.706 1.00 96.62 243 ILE A O 1
ATOM 1913 N N . TYR A 1 244 ? -13.804 -2.197 12.213 1.00 96.38 244 TYR A N 1
ATOM 1914 C CA . TYR A 1 244 ? -13.560 -3.354 13.065 1.00 96.38 244 TYR A CA 1
ATOM 1915 C C . TYR A 1 244 ? -12.811 -2.937 14.334 1.00 96.38 244 TYR A C 1
ATOM 1917 O O . TYR A 1 244 ? -13.290 -3.212 15.434 1.00 96.38 244 TYR A O 1
ATOM 1925 N N . THR A 1 245 ? -11.712 -2.187 14.212 1.00 95.12 245 THR A N 1
ATOM 1926 C CA . THR A 1 245 ? -10.952 -1.696 15.374 1.00 95.12 245 THR A CA 1
ATOM 1927 C C . THR A 1 245 ? -11.804 -0.823 16.298 1.00 95.12 245 THR A C 1
ATOM 1929 O O . THR A 1 245 ? -11.812 -1.028 17.510 1.00 95.12 245 THR A O 1
ATOM 1932 N N . LEU A 1 246 ? -12.598 0.103 15.751 1.00 94.94 246 LEU A N 1
ATOM 1933 C CA . LEU A 1 246 ? -13.498 0.941 16.555 1.00 94.94 246 LEU A CA 1
ATOM 1934 C C . LEU A 1 246 ? -14.647 0.149 17.195 1.00 94.94 246 LEU A C 1
ATOM 1936 O O . LEU A 1 246 ? -15.129 0.533 18.261 1.00 94.94 246 LEU A O 1
ATOM 1940 N N . SER A 1 247 ? -15.075 -0.959 16.584 1.00 94.69 247 SER A N 1
ATOM 1941 C CA . SER A 1 247 ? -16.136 -1.816 17.126 1.00 94.69 247 SER A CA 1
ATOM 1942 C C . SER A 1 247 ? -15.735 -2.517 18.421 1.00 94.69 247 SER A C 1
ATOM 1944 O O . SER A 1 247 ? -16.600 -2.776 19.254 1.00 94.69 247 SER A O 1
ATOM 1946 N N . LEU A 1 248 ? -14.432 -2.734 18.643 1.00 92.25 248 LEU A N 1
ATOM 1947 C CA . LEU A 1 248 ? -13.911 -3.323 19.880 1.00 92.25 248 LEU A CA 1
ATOM 1948 C C . LEU A 1 248 ? -14.207 -2.451 21.112 1.00 92.25 248 LEU A C 1
ATOM 1950 O O . LEU A 1 248 ? -14.302 -2.976 22.217 1.00 92.25 248 LEU A O 1
ATOM 1954 N N . LYS A 1 249 ? -14.401 -1.137 20.921 1.00 90.31 249 LYS A N 1
ATOM 1955 C CA . LYS A 1 249 ? -14.812 -0.184 21.970 1.00 90.31 249 LYS A CA 1
ATOM 1956 C C . LYS A 1 249 ? -16.333 -0.025 22.088 1.00 90.31 249 LYS A C 1
ATOM 1958 O O . LYS A 1 249 ? -16.805 0.636 23.007 1.00 90.31 249 LYS A O 1
ATOM 1963 N N . GLY A 1 250 ? -17.094 -0.615 21.166 1.00 89.75 250 GLY A N 1
ATOM 1964 C CA . GLY A 1 250 ? -18.541 -0.460 21.061 1.00 89.75 250 GLY A CA 1
ATOM 1965 C C . GLY A 1 250 ? -18.979 0.877 20.447 1.00 89.75 250 GLY A C 1
ATOM 1966 O O . GLY A 1 250 ? -18.351 1.923 20.622 1.00 89.75 250 GLY A O 1
ATOM 1967 N N . TYR A 1 251 ? -20.087 0.846 19.704 1.00 93.81 251 TYR A N 1
ATOM 1968 C CA . TYR A 1 251 ? -20.748 2.041 19.180 1.00 93.81 251 TYR A CA 1
ATOM 1969 C C . TYR A 1 251 ? -22.241 1.808 18.897 1.00 93.81 251 TYR A C 1
ATOM 1971 O O . TYR A 1 251 ? -22.703 0.687 18.664 1.00 93.81 251 TYR A O 1
ATOM 1979 N N . ASN A 1 252 ? -23.010 2.899 18.890 1.00 93.44 252 ASN A N 1
ATOM 1980 C CA . ASN A 1 252 ? -24.459 2.878 18.647 1.00 93.44 252 ASN A CA 1
ATOM 1981 C C . ASN A 1 252 ? -24.797 2.877 17.144 1.00 93.44 252 ASN A C 1
ATOM 1983 O O . ASN A 1 252 ? -23.946 3.157 16.305 1.00 93.44 252 ASN A O 1
ATOM 1987 N N . GLY A 1 253 ? -26.062 2.633 16.780 1.00 91.94 253 GLY A N 1
ATOM 1988 C CA . GLY A 1 253 ? -26.492 2.554 15.370 1.00 91.94 253 GLY A CA 1
ATOM 1989 C C . GLY A 1 253 ? -26.216 3.821 14.552 1.00 91.94 253 GLY A C 1
ATOM 1990 O O . GLY A 1 253 ? -25.665 3.737 13.460 1.00 91.94 253 GLY A O 1
ATOM 1991 N N . LYS A 1 254 ? -26.484 5.006 15.117 1.00 93.88 254 LYS A N 1
ATOM 1992 C CA . LYS A 1 254 ? -26.144 6.292 14.474 1.00 93.88 254 LYS A CA 1
ATOM 1993 C C . LYS A 1 254 ? -24.642 6.419 14.194 1.00 93.88 254 LYS A C 1
ATOM 1995 O O . LYS A 1 254 ? -24.238 6.916 13.150 1.00 93.88 254 LYS A O 1
ATOM 2000 N N . GLN A 1 255 ? -23.815 5.937 15.122 1.00 94.62 255 GLN A N 1
ATOM 2001 C CA . GLN A 1 255 ? -22.363 5.945 14.966 1.00 94.62 255 GLN A CA 1
ATOM 2002 C C . GLN A 1 255 ? -21.919 4.938 13.899 1.00 94.62 255 GLN A C 1
ATOM 2004 O O . GLN A 1 255 ? -21.027 5.260 13.131 1.00 94.62 255 GLN A O 1
ATOM 2009 N N . ALA A 1 256 ? -22.569 3.775 13.788 1.00 95.62 256 ALA A N 1
ATOM 2010 C CA . ALA A 1 256 ? -22.288 2.793 12.737 1.00 95.62 256 ALA A CA 1
ATOM 2011 C C . ALA A 1 256 ? -22.449 3.392 11.330 1.00 95.62 256 ALA A C 1
ATOM 2013 O O . ALA A 1 256 ? -21.566 3.245 10.487 1.00 95.62 256 ALA A O 1
ATOM 2014 N N . ILE A 1 257 ? -23.545 4.124 11.109 1.00 96.81 257 ILE A N 1
ATOM 2015 C CA . ILE A 1 257 ? -23.810 4.820 9.842 1.00 96.81 257 ILE A CA 1
ATOM 2016 C C . ILE A 1 257 ? -22.768 5.920 9.613 1.00 96.81 257 ILE A C 1
ATOM 2018 O O . ILE A 1 257 ? -22.202 6.018 8.532 1.00 96.81 257 ILE A O 1
ATOM 2022 N N . PHE A 1 258 ? -22.449 6.709 10.642 1.00 97.25 258 PHE A N 1
ATOM 2023 C CA . PHE A 1 258 ? -21.416 7.741 10.537 1.00 97.25 258 PHE A CA 1
ATOM 2024 C C . PHE A 1 258 ? -20.036 7.166 10.167 1.00 97.25 258 PHE A C 1
ATOM 2026 O O . PHE A 1 258 ? -19.347 7.719 9.313 1.00 97.25 258 PHE A O 1
ATOM 2033 N N . LEU A 1 259 ? -19.640 6.033 10.759 1.00 97.19 259 LEU A N 1
ATOM 2034 C CA . LEU A 1 259 ? -18.393 5.343 10.416 1.00 97.19 259 LEU A CA 1
ATOM 2035 C C . LEU A 1 259 ? -18.414 4.802 8.981 1.00 97.19 259 LEU A C 1
ATOM 2037 O O . LEU A 1 259 ? -17.398 4.890 8.299 1.00 97.19 259 LEU A O 1
ATOM 2041 N N . ALA A 1 260 ? -19.557 4.293 8.515 1.00 97.44 260 ALA A N 1
ATOM 2042 C CA . ALA A 1 260 ? -19.730 3.847 7.136 1.00 97.44 260 ALA A CA 1
ATOM 2043 C C . ALA A 1 260 ? -19.594 4.998 6.131 1.00 97.44 260 ALA A C 1
ATOM 2045 O O . ALA A 1 260 ? -18.910 4.844 5.125 1.00 97.44 260 ALA A O 1
ATOM 2046 N N . ILE A 1 261 ? -20.172 6.167 6.431 1.00 98.06 261 ILE A N 1
ATOM 2047 C CA . ILE A 1 261 ? -20.021 7.371 5.604 1.00 98.06 261 ILE A CA 1
ATOM 2048 C C . ILE A 1 261 ? -18.550 7.783 5.533 1.00 98.06 261 ILE A C 1
ATOM 2050 O O . ILE A 1 261 ? -18.034 8.004 4.440 1.00 98.06 261 ILE A O 1
ATOM 2054 N N . LEU A 1 262 ? -17.852 7.852 6.672 1.00 98.06 262 LEU A N 1
ATOM 2055 C CA . LEU A 1 262 ? -16.434 8.226 6.707 1.00 98.06 262 LEU A CA 1
ATOM 2056 C C . LEU A 1 262 ? -15.546 7.228 5.955 1.00 98.06 262 LEU A C 1
ATOM 2058 O O . LEU A 1 26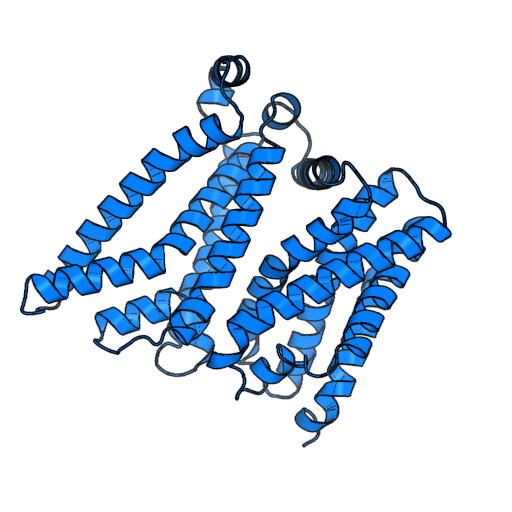2 ? -14.703 7.646 5.170 1.00 98.06 262 LEU A O 1
ATOM 2062 N N . ALA A 1 263 ? -15.735 5.928 6.183 1.00 97.69 263 ALA A N 1
ATOM 2063 C CA . ALA A 1 263 ? -14.958 4.883 5.524 1.00 97.69 263 ALA A CA 1
ATOM 2064 C C . ALA A 1 263 ? -15.242 4.812 4.019 1.00 97.69 263 ALA A C 1
ATOM 2066 O O . ALA A 1 263 ? -14.316 4.740 3.219 1.00 97.69 263 ALA A O 1
ATOM 2067 N N . GLY A 1 264 ? -16.519 4.856 3.627 1.00 97.00 264 GLY A N 1
ATOM 2068 C CA . GLY A 1 264 ? -16.927 4.796 2.228 1.00 97.00 264 GLY A CA 1
ATOM 2069 C C . GLY A 1 264 ? -16.464 6.015 1.434 1.00 97.00 264 GLY A C 1
ATOM 2070 O O . GLY A 1 264 ? -15.928 5.859 0.343 1.00 97.00 264 GLY A O 1
ATOM 2071 N N . SER A 1 265 ? -16.597 7.220 2.000 1.00 96.94 265 SER A N 1
ATOM 2072 C CA . SER A 1 265 ? -16.119 8.448 1.349 1.00 96.94 265 SER A CA 1
ATOM 2073 C C . SER A 1 265 ? -14.593 8.522 1.269 1.00 96.94 265 SER A C 1
ATOM 2075 O O . SER A 1 265 ? -14.070 8.912 0.230 1.00 96.94 265 SER A O 1
ATOM 2077 N N . GLY A 1 266 ? -13.874 8.115 2.320 1.00 96.94 266 GLY A N 1
ATOM 2078 C CA . GLY A 1 266 ? -12.410 8.076 2.311 1.00 96.94 266 GLY A CA 1
ATOM 2079 C C . GLY A 1 266 ? -11.866 7.107 1.267 1.00 96.94 266 GLY A C 1
ATOM 2080 O O . GLY A 1 266 ? -10.984 7.471 0.488 1.00 96.94 266 GLY A O 1
ATOM 2081 N N . PHE A 1 267 ? -12.452 5.910 1.198 1.00 96.19 267 PHE A N 1
ATOM 2082 C CA . PHE A 1 267 ? -12.110 4.913 0.189 1.00 96.19 267 PHE A CA 1
ATOM 2083 C C . PHE A 1 267 ? -12.405 5.413 -1.232 1.00 96.19 267 PHE A C 1
ATOM 2085 O O . PHE A 1 267 ? -11.508 5.412 -2.067 1.00 96.19 267 PHE A O 1
ATOM 2092 N N . PHE A 1 268 ? -13.613 5.932 -1.480 1.00 94.56 268 PHE A N 1
ATOM 2093 C CA . PHE A 1 268 ? -14.005 6.483 -2.783 1.00 94.56 268 PHE A CA 1
ATOM 2094 C C . PHE A 1 268 ? -13.053 7.588 -3.262 1.00 94.56 268 PHE A C 1
ATOM 2096 O O . PHE A 1 268 ? -12.612 7.584 -4.409 1.00 94.56 268 PHE A O 1
ATOM 2103 N N . VAL A 1 269 ? -12.703 8.538 -2.385 1.00 93.81 269 VAL A N 1
ATOM 2104 C CA . VAL A 1 269 ? -11.769 9.617 -2.740 1.00 93.81 269 VAL A CA 1
ATOM 2105 C C . VAL A 1 269 ? -10.385 9.052 -3.052 1.00 93.81 269 VAL A C 1
ATOM 2107 O O . VAL A 1 269 ? -9.780 9.458 -4.042 1.00 93.81 269 VAL A O 1
ATOM 2110 N N . GLY A 1 270 ? -9.887 8.110 -2.246 1.00 92.88 270 GLY A N 1
ATOM 2111 C CA . GLY A 1 270 ? -8.604 7.459 -2.508 1.00 92.88 270 GLY A CA 1
ATOM 2112 C C . GLY A 1 270 ? -8.584 6.718 -3.846 1.00 92.88 270 GLY A C 1
ATOM 2113 O O . GLY A 1 270 ? -7.618 6.847 -4.596 1.00 92.88 270 GLY A O 1
ATOM 2114 N N . GLU A 1 271 ? -9.659 5.998 -4.172 1.00 89.88 271 GLU A N 1
ATOM 2115 C CA . GLU A 1 271 ? -9.807 5.269 -5.436 1.00 89.88 271 GLU A CA 1
ATOM 2116 C C . GLU A 1 271 ? -9.752 6.231 -6.622 1.00 89.88 271 GLU A C 1
ATOM 2118 O O . GLU A 1 271 ? -8.940 6.045 -7.527 1.00 89.88 271 GLU A O 1
ATOM 2123 N N . LYS A 1 272 ? -10.527 7.324 -6.587 1.00 87.31 272 LYS A N 1
ATOM 2124 C CA . LYS A 1 272 ? -10.503 8.328 -7.661 1.00 87.31 272 LYS A CA 1
ATOM 2125 C C . LYS A 1 272 ? -9.153 9.025 -7.787 1.00 87.31 272 LYS A C 1
ATOM 2127 O O . LYS A 1 272 ? -8.718 9.270 -8.907 1.00 87.31 272 LYS A O 1
ATOM 2132 N N . LEU A 1 273 ? -8.458 9.297 -6.682 1.00 86.75 273 LEU A N 1
ATOM 2133 C CA . LEU A 1 273 ? -7.107 9.863 -6.734 1.00 86.75 273 LEU A CA 1
ATOM 2134 C C . LEU A 1 273 ? -6.103 8.910 -7.389 1.00 86.75 273 LEU A C 1
ATOM 2136 O O . LEU A 1 273 ? -5.331 9.350 -8.235 1.00 86.75 273 LEU A O 1
ATOM 2140 N N . MET A 1 274 ? -6.120 7.621 -7.036 1.00 85.50 274 MET A N 1
ATOM 2141 C CA . MET A 1 274 ? -5.237 6.637 -7.674 1.00 85.50 274 MET A CA 1
ATOM 2142 C C . MET A 1 274 ? -5.566 6.477 -9.158 1.00 85.50 274 MET A C 1
ATOM 2144 O O . MET A 1 274 ? -4.659 6.484 -9.985 1.00 85.50 274 MET A O 1
ATOM 2148 N N . MET A 1 275 ? -6.853 6.436 -9.495 1.00 78.75 275 MET A N 1
ATOM 2149 C CA . MET A 1 275 ? -7.356 6.336 -10.862 1.00 78.75 275 MET A CA 1
ATOM 2150 C C . MET A 1 275 ? -6.893 7.517 -11.738 1.00 78.75 275 MET A C 1
ATOM 2152 O O . MET A 1 275 ? -6.407 7.305 -12.845 1.00 78.75 275 MET A O 1
ATOM 2156 N N . LEU A 1 276 ? -6.921 8.757 -11.230 1.00 74.69 276 LEU A N 1
ATOM 2157 C CA . LEU A 1 276 ? -6.405 9.929 -11.961 1.00 74.69 276 LEU A CA 1
ATOM 2158 C C . LEU A 1 276 ? -4.930 9.793 -12.368 1.00 74.69 276 LEU A C 1
ATOM 2160 O O . LEU A 1 276 ? -4.519 10.361 -13.377 1.00 74.69 276 LEU A O 1
ATOM 2164 N N . VAL A 1 277 ? -4.139 9.049 -11.594 1.00 66.88 277 VAL A N 1
ATOM 2165 C CA . VAL A 1 277 ? -2.708 8.860 -11.850 1.00 66.88 277 VAL A CA 1
ATOM 2166 C C . VAL A 1 277 ? -2.439 7.665 -12.773 1.00 66.88 277 VAL A C 1
ATOM 2168 O O . VAL A 1 277 ? -1.415 7.640 -13.452 1.00 66.88 277 VAL A O 1
ATOM 2171 N N . THR A 1 278 ? -3.342 6.681 -12.829 1.00 65.50 278 THR A N 1
ATOM 2172 C CA . THR A 1 278 ? -3.077 5.375 -13.457 1.00 65.50 278 THR A CA 1
ATOM 2173 C C . THR A 1 278 ? -3.893 5.076 -14.717 1.00 65.50 278 THR A C 1
ATOM 2175 O O . THR A 1 278 ? -3.625 4.079 -15.386 1.00 65.50 278 THR A O 1
ATOM 2178 N N . VAL A 1 279 ? -4.844 5.936 -15.098 1.00 56.44 279 VAL A N 1
ATOM 2179 C CA . VAL A 1 279 ? -5.754 5.688 -16.235 1.00 56.44 279 VAL A CA 1
ATOM 2180 C C . VAL A 1 279 ? -5.063 5.733 -17.600 1.00 56.44 279 VAL A C 1
ATOM 2182 O O . VAL A 1 279 ? -5.469 5.011 -18.499 1.00 56.44 279 VAL A O 1
ATOM 2185 N N . ALA A 1 280 ? -3.983 6.489 -17.792 1.00 56.50 280 ALA A N 1
ATOM 2186 C CA . ALA A 1 280 ? -3.484 6.737 -19.149 1.00 56.50 280 ALA A CA 1
ATOM 2187 C C . ALA A 1 280 ? -2.784 5.544 -19.841 1.00 56.50 280 ALA A C 1
ATOM 2189 O O . ALA A 1 280 ? -2.610 5.585 -21.054 1.00 56.50 280 ALA A O 1
ATOM 2190 N N . SER A 1 281 ? -2.350 4.506 -19.116 1.00 59.78 281 SER A N 1
ATOM 2191 C CA . SER A 1 281 ? -1.509 3.431 -19.679 1.00 59.78 281 SER A CA 1
ATOM 2192 C C . SER A 1 281 ? -2.232 2.104 -19.934 1.00 59.78 281 SER A C 1
ATOM 2194 O O . SER A 1 281 ? -1.772 1.325 -20.765 1.00 59.78 281 SER A O 1
ATOM 2196 N N . ILE A 1 282 ? -3.336 1.821 -19.227 1.00 61.97 282 ILE A N 1
ATOM 2197 C CA . ILE A 1 282 ? -4.082 0.547 -19.325 1.00 61.97 282 ILE A CA 1
ATOM 2198 C C . ILE A 1 282 ? -5.577 0.763 -19.645 1.00 61.97 282 ILE A C 1
ATOM 2200 O O . ILE A 1 282 ? -6.293 -0.217 -19.853 1.00 61.97 282 ILE A O 1
ATOM 2204 N N . ALA A 1 283 ? -6.054 2.014 -19.748 1.00 58.34 283 ALA A N 1
ATOM 2205 C CA . ALA A 1 283 ? -7.470 2.340 -19.988 1.00 58.34 283 ALA A CA 1
ATOM 2206 C C . ALA A 1 283 ? -8.101 1.622 -21.188 1.00 58.34 283 ALA A C 1
ATOM 2208 O O . ALA A 1 283 ? -9.262 1.233 -21.098 1.00 58.34 283 ALA A O 1
ATOM 2209 N N . ASP A 1 284 ? -7.342 1.391 -22.260 1.00 59.28 284 ASP A N 1
ATOM 2210 C CA . ASP A 1 284 ? -7.855 0.735 -23.470 1.00 59.28 284 ASP A CA 1
ATOM 2211 C C . ASP A 1 284 ? -8.063 -0.782 -23.305 1.00 59.28 284 ASP A C 1
ATOM 2213 O O . ASP A 1 284 ? -8.635 -1.440 -24.174 1.00 59.28 284 ASP A O 1
ATOM 2217 N N . SER A 1 285 ? -7.609 -1.375 -22.196 1.00 70.12 285 SER A N 1
ATOM 2218 C CA . SER A 1 285 ? -7.822 -2.796 -21.916 1.00 70.12 285 SER A CA 1
ATOM 2219 C C . SER A 1 285 ? -9.127 -3.045 -21.157 1.00 70.12 285 SER A C 1
ATOM 2221 O O . SER A 1 285 ? -9.556 -2.239 -20.332 1.00 70.12 285 SER A O 1
ATOM 2223 N N . VAL A 1 286 ? -9.710 -4.235 -21.341 1.00 65.12 286 VAL A N 1
ATOM 2224 C CA . VAL A 1 286 ? -10.885 -4.680 -20.569 1.00 65.12 286 VAL A CA 1
ATOM 2225 C C . VAL A 1 286 ? -10.612 -4.630 -19.061 1.00 65.12 286 VAL A C 1
ATOM 2227 O O . VAL A 1 286 ? -11.446 -4.146 -18.302 1.00 65.12 286 VAL A O 1
ATOM 2230 N N . PHE A 1 287 ? -9.423 -5.037 -18.615 1.00 65.44 287 PHE A N 1
ATOM 2231 C CA . PHE A 1 287 ? -9.034 -4.966 -17.202 1.00 65.44 287 PHE A CA 1
ATOM 2232 C C . PHE A 1 287 ? -8.888 -3.524 -16.699 1.00 65.44 287 PHE A C 1
ATOM 2234 O O . PHE A 1 287 ? -9.319 -3.209 -15.592 1.00 65.44 287 PHE A O 1
ATOM 2241 N N . GLY A 1 288 ? -8.351 -2.629 -17.531 1.00 65.00 288 GLY A N 1
ATOM 2242 C CA . GLY A 1 288 ? -8.302 -1.198 -17.253 1.00 65.00 288 GLY A CA 1
ATOM 2243 C C . GLY A 1 288 ? -9.690 -0.591 -17.148 1.00 65.00 288 GLY A C 1
ATOM 2244 O O . GLY A 1 288 ? -9.926 0.191 -16.235 1.00 65.00 288 GLY A O 1
ATOM 2245 N N . SER A 1 289 ? -10.635 -1.000 -17.998 1.00 66.19 289 SER A N 1
ATOM 2246 C CA . SER A 1 289 ? -12.030 -0.556 -17.912 1.00 66.19 289 SER A CA 1
ATOM 2247 C C . SER A 1 289 ? -12.678 -0.943 -16.579 1.00 66.19 289 SER A C 1
ATOM 2249 O O . SER A 1 289 ? -13.374 -0.119 -16.001 1.00 66.19 289 SER A O 1
ATOM 2251 N N . VAL A 1 290 ? -12.368 -2.128 -16.029 1.00 60.97 290 VAL A N 1
ATOM 2252 C CA . VAL A 1 290 ? -12.841 -2.565 -14.700 1.00 60.97 290 VAL A CA 1
ATOM 2253 C C . VAL A 1 290 ? -12.260 -1.688 -13.584 1.00 60.97 290 VAL A C 1
ATOM 2255 O O . VAL A 1 290 ? -12.985 -1.307 -12.672 1.00 60.97 290 VAL A O 1
ATOM 2258 N N . LEU A 1 291 ? -10.978 -1.316 -13.677 1.00 64.88 291 LEU A N 1
ATOM 2259 C CA . LEU A 1 291 ? -10.318 -0.420 -12.715 1.00 64.88 291 LEU A CA 1
ATOM 2260 C C . LEU A 1 291 ? -10.713 1.062 -12.883 1.00 64.88 291 LEU A C 1
ATOM 2262 O O . LEU A 1 291 ? -10.550 1.858 -11.962 1.00 64.88 291 LEU A O 1
ATOM 2266 N N . SER A 1 292 ? -11.205 1.458 -14.064 1.00 60.19 292 SER A N 1
ATOM 2267 C CA . SER A 1 292 ? -11.428 2.854 -14.471 1.00 60.19 292 SER A CA 1
ATOM 2268 C C . SER A 1 292 ? -12.902 3.223 -14.687 1.00 60.19 292 SER A C 1
ATOM 2270 O O . SER A 1 292 ? -13.203 4.213 -15.354 1.00 60.19 292 SER A O 1
ATOM 2272 N N . MET A 1 293 ? -13.848 2.517 -14.058 1.00 61.84 293 MET A N 1
ATOM 2273 C CA . MET A 1 293 ? -15.305 2.753 -14.174 1.00 61.84 293 MET A CA 1
ATOM 2274 C C . MET A 1 293 ? -15.811 4.102 -13.590 1.00 61.84 293 MET A C 1
ATOM 2276 O O . MET A 1 293 ? -16.973 4.250 -13.215 1.00 61.84 293 MET A O 1
ATOM 2280 N N . GLY A 1 294 ? -14.940 5.109 -13.476 1.00 52.47 294 GLY A N 1
ATOM 2281 C CA . GLY A 1 294 ? -15.081 6.323 -12.675 1.00 52.47 294 GLY A CA 1
ATOM 2282 C C . GLY A 1 294 ? -15.775 7.530 -13.308 1.00 52.47 294 GLY A C 1
ATOM 2283 O O . GLY A 1 294 ? -15.690 8.601 -12.715 1.00 52.47 294 GLY A O 1
ATOM 2284 N N . SER A 1 295 ? -16.477 7.417 -14.442 1.00 57.00 295 SER A N 1
ATOM 2285 C CA . SER A 1 295 ? -17.277 8.555 -14.945 1.00 57.00 295 SER A CA 1
ATOM 2286 C C . SER A 1 295 ? -18.496 8.855 -14.057 1.00 57.00 295 SER A C 1
ATOM 2288 O O . SER A 1 295 ? -18.954 9.994 -13.979 1.00 57.00 295 SER A O 1
ATOM 2290 N N . LEU A 1 296 ? -18.994 7.852 -13.327 1.00 66.94 296 LEU A N 1
ATOM 2291 C CA . LEU A 1 296 ? -20.064 7.999 -12.345 1.00 66.94 296 LEU A CA 1
ATOM 2292 C C . LEU A 1 296 ? -19.467 8.269 -10.959 1.00 66.94 296 LEU A C 1
ATOM 2294 O O . LEU A 1 296 ? -18.789 7.419 -10.393 1.00 66.94 296 LEU A O 1
ATOM 2298 N N . LEU A 1 297 ? -19.747 9.440 -10.381 1.00 79.44 297 LEU A N 1
ATOM 2299 C CA . LEU A 1 297 ? -19.267 9.789 -9.036 1.00 79.44 297 LEU A CA 1
ATOM 2300 C C . LEU A 1 297 ? -20.233 9.337 -7.933 1.00 79.44 297 LEU A C 1
ATOM 2302 O O . LEU A 1 297 ? -19.808 8.862 -6.884 1.00 79.44 297 LEU A O 1
ATOM 2306 N N . LEU A 1 298 ? -21.542 9.460 -8.167 1.00 85.56 298 LEU A N 1
ATOM 2307 C CA . LEU A 1 298 ? -22.547 9.229 -7.127 1.00 85.56 298 LEU A CA 1
ATOM 2308 C C . LEU A 1 298 ? -22.755 7.739 -6.824 1.00 85.56 298 LEU A C 1
ATOM 2310 O O . LEU A 1 298 ? -22.826 7.355 -5.660 1.00 85.56 298 LEU A O 1
ATOM 2314 N N . TYR A 1 299 ? -22.850 6.897 -7.857 1.00 87.00 299 TYR A N 1
ATOM 2315 C CA . TYR A 1 299 ? -23.164 5.477 -7.681 1.00 87.00 299 TYR A CA 1
ATOM 2316 C C . TYR A 1 299 ? -22.057 4.696 -6.953 1.00 87.00 299 TYR A C 1
ATOM 2318 O O . TYR A 1 299 ? -22.392 4.031 -5.970 1.00 87.00 299 TYR A O 1
ATOM 2326 N N . PRO A 1 300 ? -20.760 4.817 -7.313 1.00 88.69 300 PRO A N 1
ATOM 2327 C CA . PRO A 1 300 ? -19.700 4.165 -6.546 1.00 88.69 300 PRO A CA 1
ATOM 2328 C C . PRO A 1 300 ? -19.618 4.702 -5.113 1.00 88.69 300 PRO A C 1
ATOM 2330 O O . PRO A 1 300 ? -19.493 3.925 -4.172 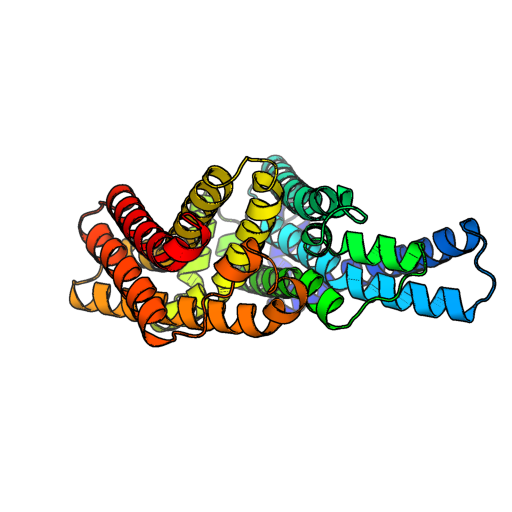1.00 88.69 300 PRO A O 1
ATOM 2333 N N . LEU A 1 301 ? -19.792 6.014 -4.901 1.00 92.31 301 LEU A N 1
ATOM 2334 C CA . LEU A 1 301 ? -19.814 6.580 -3.549 1.00 92.31 301 LEU A CA 1
ATOM 2335 C C . LEU A 1 301 ? -20.915 5.948 -2.682 1.00 92.31 301 LEU A C 1
ATOM 2337 O O . LEU A 1 301 ? -20.653 5.530 -1.551 1.00 92.31 301 LEU A O 1
ATOM 2341 N N . LEU A 1 302 ? -22.140 5.851 -3.208 1.00 94.31 302 LEU A N 1
ATOM 2342 C CA . LEU A 1 302 ? -23.252 5.203 -2.510 1.00 94.31 302 LEU A CA 1
ATOM 2343 C C . LEU A 1 302 ? -22.974 3.719 -2.253 1.00 94.31 302 LEU A C 1
ATOM 2345 O O . LEU A 1 302 ? -23.313 3.229 -1.176 1.00 94.31 302 LEU A O 1
ATOM 2349 N N . LEU A 1 303 ? -22.319 3.026 -3.187 1.00 94.62 303 LEU A N 1
ATOM 2350 C CA . LEU A 1 303 ? -21.902 1.640 -3.007 1.00 94.62 303 LEU A CA 1
ATOM 2351 C C . LEU A 1 303 ? -20.930 1.493 -1.833 1.00 94.62 303 LEU A C 1
ATOM 2353 O O . LEU A 1 303 ? -21.205 0.714 -0.921 1.00 94.62 303 LEU A O 1
ATOM 2357 N N . HIS A 1 304 ? -19.833 2.260 -1.791 1.00 95.56 304 HIS A N 1
ATOM 2358 C CA . HIS A 1 304 ? -18.856 2.127 -0.704 1.00 95.56 304 HIS A CA 1
ATOM 2359 C C . HIS A 1 304 ? -19.459 2.483 0.659 1.00 95.56 304 HIS A C 1
ATOM 2361 O O . HIS A 1 304 ? -19.146 1.825 1.654 1.00 95.56 304 HIS A O 1
ATOM 2367 N N . ILE A 1 305 ? -20.338 3.492 0.722 1.00 97.44 305 ILE A N 1
ATOM 2368 C CA . ILE A 1 305 ? -21.062 3.835 1.955 1.00 97.44 305 ILE A CA 1
ATOM 2369 C C . ILE A 1 305 ? -22.024 2.703 2.341 1.00 97.44 305 ILE A C 1
ATOM 2371 O O . ILE A 1 305 ? -22.067 2.314 3.509 1.00 97.44 305 ILE A O 1
ATOM 2375 N N . GLY A 1 306 ? -22.769 2.151 1.380 1.00 97.31 306 GLY A N 1
ATOM 2376 C CA . GLY A 1 306 ? -23.716 1.055 1.589 1.00 97.31 306 GLY A CA 1
ATOM 2377 C C . GLY A 1 306 ? -23.040 -0.217 2.098 1.00 97.31 306 GLY A C 1
ATOM 2378 O O . GLY A 1 306 ? -23.427 -0.744 3.142 1.00 97.31 306 GLY A O 1
ATOM 2379 N N . CYS A 1 307 ? -21.974 -0.665 1.434 1.00 97.25 307 CYS A N 1
ATOM 2380 C CA . CYS A 1 307 ? -21.168 -1.804 1.872 1.00 97.25 307 CYS A CA 1
ATOM 2381 C C . CYS A 1 307 ? -20.542 -1.559 3.253 1.00 97.25 307 CYS A C 1
ATOM 2383 O O . CYS A 1 307 ? -20.645 -2.406 4.145 1.00 97.25 307 CYS A O 1
ATOM 2385 N N . GLY A 1 308 ? -20.011 -0.353 3.491 1.00 96.69 308 GLY A N 1
ATOM 2386 C CA . GLY A 1 308 ? -19.526 0.057 4.808 1.00 96.69 308 GLY A CA 1
ATOM 2387 C C . GLY A 1 308 ? -20.605 -0.010 5.896 1.00 96.69 308 GLY A C 1
ATOM 2388 O O . GLY A 1 308 ? -20.311 -0.398 7.028 1.00 96.69 308 GLY A O 1
ATOM 2389 N N . ALA A 1 309 ? -21.859 0.317 5.564 1.00 97.19 309 ALA A N 1
ATOM 2390 C CA . ALA A 1 309 ? -22.990 0.265 6.487 1.00 97.19 309 ALA A CA 1
ATOM 2391 C C . ALA A 1 309 ? -23.404 -1.175 6.815 1.00 97.19 309 ALA A C 1
ATOM 2393 O O . ALA A 1 309 ? -23.667 -1.477 7.980 1.00 97.19 309 ALA A O 1
ATOM 2394 N N . ILE A 1 310 ? -23.396 -2.079 5.827 1.00 97.25 310 ILE A N 1
ATOM 2395 C CA . ILE A 1 310 ? -23.635 -3.516 6.045 1.00 97.25 310 ILE A CA 1
ATOM 2396 C C . ILE A 1 310 ? -22.636 -4.053 7.079 1.00 97.25 310 ILE A C 1
ATOM 2398 O O . ILE A 1 310 ? -23.034 -4.681 8.066 1.00 97.25 310 ILE A O 1
ATOM 2402 N N . VAL A 1 311 ? -21.343 -3.754 6.906 1.00 97.12 311 VAL A N 1
ATOM 2403 C CA . VAL A 1 311 ? -20.295 -4.240 7.815 1.00 97.12 311 VAL A CA 1
ATOM 2404 C C . VAL A 1 311 ? -20.360 -3.561 9.186 1.00 97.12 311 VAL A C 1
ATOM 2406 O O . VAL A 1 311 ? -20.272 -4.245 10.210 1.00 97.12 311 VAL A O 1
ATOM 2409 N N . SER A 1 312 ? -20.556 -2.239 9.247 1.00 96.12 312 SER A N 1
ATOM 2410 C CA . SER A 1 312 ? -20.600 -1.506 10.520 1.00 96.12 312 SER A CA 1
ATOM 2411 C C . SER A 1 312 ? -21.806 -1.889 11.382 1.00 96.12 312 SER A C 1
ATOM 2413 O O . SER A 1 312 ? -21.692 -2.032 12.600 1.00 96.12 312 SER A O 1
ATOM 2415 N N . ILE A 1 313 ? -22.968 -2.132 10.773 1.00 95.75 313 ILE A N 1
ATOM 2416 C CA . ILE A 1 313 ? -24.145 -2.628 11.491 1.00 95.75 313 ILE A CA 1
ATOM 2417 C C . ILE A 1 313 ? -23.912 -4.076 11.934 1.00 95.75 313 ILE A C 1
ATOM 2419 O O . ILE A 1 313 ? -24.159 -4.402 13.096 1.00 95.75 313 ILE A O 1
ATOM 2423 N N . GLY A 1 314 ? -23.376 -4.926 11.054 1.00 93.44 314 GLY A N 1
ATOM 2424 C CA . GLY A 1 314 ? -23.056 -6.324 11.354 1.00 93.44 314 GLY A CA 1
ATOM 2425 C C . GLY A 1 314 ? -22.111 -6.509 12.540 1.00 93.44 314 GLY A C 1
ATOM 2426 O O . GLY A 1 314 ? -22.308 -7.394 13.380 1.00 93.44 314 GLY A O 1
ATOM 2427 N N . LEU A 1 315 ? -21.117 -5.627 12.657 1.00 94.12 315 LEU A N 1
ATOM 2428 C CA . LEU A 1 315 ? -20.158 -5.617 13.760 1.00 94.12 315 LEU A CA 1
ATOM 2429 C C . LEU A 1 315 ? -20.809 -5.378 15.125 1.00 94.12 315 LEU A C 1
ATOM 2431 O O . LEU A 1 315 ? -20.361 -5.961 16.112 1.00 94.12 315 LEU A O 1
ATOM 2435 N N . ARG A 1 316 ? -21.916 -4.625 15.194 1.00 92.69 316 ARG A N 1
ATOM 2436 C CA . ARG A 1 316 ? -22.679 -4.447 16.446 1.00 92.69 316 ARG A CA 1
ATOM 2437 C C . ARG A 1 316 ? -23.256 -5.760 16.967 1.00 92.69 316 ARG A C 1
ATOM 2439 O O . ARG A 1 316 ? -23.374 -5.940 18.174 1.00 92.69 316 ARG A O 1
ATOM 2446 N N . TYR A 1 317 ? -23.580 -6.678 16.062 1.00 90.94 317 TYR A N 1
ATOM 2447 C CA . TYR A 1 317 ? -24.119 -8.000 16.378 1.00 90.94 317 TYR A CA 1
ATOM 2448 C C . TYR A 1 317 ? -23.043 -9.094 16.382 1.00 90.94 317 TYR A C 1
ATOM 2450 O O . TYR A 1 317 ? -23.377 -10.276 16.390 1.00 90.94 317 TYR A O 1
ATOM 2458 N N . LYS A 1 318 ? -21.751 -8.722 16.365 1.00 90.12 318 LYS A N 1
ATOM 2459 C CA . LYS A 1 318 ? -20.600 -9.643 16.297 1.00 90.12 318 LYS A CA 1
ATOM 2460 C C . LYS A 1 318 ? -20.617 -10.576 15.072 1.00 90.12 318 LYS A C 1
ATOM 2462 O O . LYS A 1 318 ? -19.996 -11.635 15.092 1.00 90.12 318 LYS A O 1
ATOM 2467 N N . ARG A 1 319 ? -21.288 -10.181 13.983 1.00 92.88 319 ARG A N 1
ATOM 2468 C CA . ARG A 1 319 ? -21.409 -10.956 12.732 1.00 92.88 319 ARG A CA 1
ATOM 2469 C C . ARG A 1 319 ? -20.505 -10.408 11.626 1.00 92.88 319 ARG A C 1
ATOM 2471 O O . ARG A 1 319 ? -20.949 -10.208 10.502 1.00 92.88 319 ARG A O 1
ATOM 2478 N N . TYR A 1 320 ? -19.233 -10.160 11.946 1.00 92.62 320 TYR A N 1
ATOM 2479 C CA . TYR A 1 320 ? -18.288 -9.542 11.006 1.00 92.62 320 TYR A CA 1
ATOM 2480 C C . TYR A 1 320 ? -18.157 -10.331 9.700 1.00 92.62 320 TYR A C 1
ATOM 2482 O O . TYR A 1 320 ? -18.404 -9.774 8.639 1.00 92.62 320 TYR A O 1
ATOM 2490 N N . SER A 1 321 ? -17.848 -11.630 9.771 1.00 94.50 321 SER A N 1
ATOM 2491 C CA . SER A 1 321 ? -17.580 -12.442 8.576 1.00 94.50 321 SER A CA 1
ATOM 2492 C C . SER A 1 321 ? -18.782 -12.532 7.635 1.00 94.50 321 SER A C 1
ATOM 2494 O O . SER A 1 321 ? -18.624 -12.419 6.427 1.00 94.50 321 SER A O 1
ATOM 2496 N N . VAL A 1 322 ? -19.993 -12.688 8.181 1.00 95.75 322 VAL A N 1
ATOM 2497 C CA . VAL A 1 322 ? -21.226 -12.789 7.381 1.00 95.75 322 VAL A CA 1
ATOM 2498 C C . VAL A 1 322 ? -21.534 -11.462 6.691 1.00 95.75 322 VAL A C 1
ATOM 2500 O O . VAL A 1 322 ? -21.825 -11.438 5.500 1.00 95.75 322 VAL A O 1
ATOM 2503 N N . CYS A 1 323 ? -21.444 -10.349 7.421 1.00 96.44 323 CYS A N 1
ATOM 2504 C CA . CYS A 1 323 ? -21.724 -9.032 6.859 1.00 96.44 323 CYS A CA 1
ATOM 2505 C C . CYS A 1 323 ? -20.630 -8.561 5.897 1.00 96.44 323 CYS A C 1
ATOM 2507 O O . CYS A 1 323 ? -20.948 -7.875 4.933 1.00 96.44 323 CYS A O 1
ATOM 2509 N N . LEU A 1 324 ? -19.376 -8.965 6.111 1.00 97.19 324 LEU A N 1
ATOM 2510 C CA . LEU A 1 324 ? -18.293 -8.751 5.157 1.00 97.19 324 LEU A CA 1
ATOM 2511 C C . LEU A 1 324 ? -18.587 -9.474 3.840 1.00 97.19 324 LEU A C 1
ATOM 2513 O O . LEU A 1 324 ? -18.588 -8.833 2.800 1.00 97.19 324 LEU A O 1
ATOM 2517 N N . LEU A 1 325 ? -18.931 -10.767 3.885 1.00 97.06 325 LEU A N 1
ATOM 2518 C CA . LEU A 1 325 ? -19.293 -11.525 2.683 1.00 97.06 325 LEU A CA 1
ATOM 2519 C C . LEU A 1 325 ? -20.527 -10.948 1.979 1.00 97.06 325 LEU A C 1
ATOM 2521 O O . LEU A 1 325 ? -20.554 -10.885 0.754 1.00 97.06 325 LEU A O 1
ATOM 2525 N N . ALA A 1 326 ? -21.530 -10.492 2.734 1.00 97.25 326 ALA A N 1
ATOM 2526 C CA . ALA A 1 326 ? -22.703 -9.833 2.165 1.00 97.25 326 ALA A CA 1
ATOM 2527 C C . ALA A 1 326 ? -22.341 -8.505 1.476 1.00 97.25 326 ALA A C 1
ATOM 2529 O O . ALA A 1 326 ? -22.799 -8.252 0.366 1.00 97.25 326 ALA A O 1
ATOM 2530 N N . ALA A 1 327 ? -21.497 -7.679 2.101 1.00 97.19 327 ALA A N 1
ATOM 2531 C CA . ALA A 1 327 ? -21.003 -6.438 1.508 1.00 97.19 327 ALA A CA 1
ATOM 2532 C C . ALA A 1 327 ? -20.181 -6.709 0.241 1.00 97.19 327 ALA A C 1
ATOM 2534 O O . ALA A 1 327 ? -20.411 -6.072 -0.783 1.00 97.19 327 ALA A O 1
ATOM 2535 N N . THR A 1 328 ? -19.296 -7.710 0.275 1.00 97.19 328 THR A N 1
ATOM 2536 C CA . THR A 1 328 ? -18.548 -8.165 -0.900 1.00 97.19 328 THR A CA 1
ATOM 2537 C C . THR A 1 328 ? -19.491 -8.627 -2.006 1.00 97.19 328 THR A C 1
ATOM 2539 O O . THR A 1 328 ? -19.327 -8.206 -3.140 1.00 97.19 328 THR A O 1
ATOM 2542 N N . ALA A 1 329 ? -20.521 -9.422 -1.704 1.00 97.00 329 ALA A N 1
ATOM 2543 C CA . ALA A 1 329 ? -21.483 -9.881 -2.707 1.00 97.00 329 ALA A CA 1
ATOM 2544 C C . ALA A 1 329 ? -22.255 -8.721 -3.361 1.00 97.00 329 ALA A C 1
ATOM 2546 O O . ALA A 1 329 ? -22.421 -8.712 -4.580 1.00 97.00 329 ALA A O 1
ATOM 2547 N N . VAL A 1 330 ? -22.686 -7.726 -2.574 1.00 96.69 330 VAL A N 1
ATOM 2548 C CA . VAL A 1 330 ? -23.342 -6.509 -3.086 1.00 96.69 330 VAL A CA 1
ATOM 2549 C C . VAL A 1 330 ? -22.394 -5.715 -3.983 1.00 96.69 330 VAL A C 1
ATOM 2551 O O . VAL A 1 330 ? -22.786 -5.296 -5.071 1.00 96.69 330 VAL A O 1
ATOM 2554 N N . HIS A 1 331 ? -21.140 -5.554 -3.560 1.00 95.25 331 HIS A N 1
ATOM 2555 C CA . HIS A 1 331 ? -20.113 -4.881 -4.344 1.00 95.25 331 HIS A CA 1
ATOM 2556 C C . HIS A 1 331 ? -19.847 -5.616 -5.667 1.00 95.25 331 HIS A C 1
ATOM 2558 O O . HIS A 1 331 ? -19.947 -5.022 -6.740 1.00 95.25 331 HIS A O 1
ATOM 2564 N N . CYS A 1 332 ? -19.622 -6.930 -5.621 1.00 93.62 332 CYS A N 1
ATOM 2565 C CA . CYS A 1 332 ? -19.456 -7.761 -6.811 1.00 93.62 332 CYS A CA 1
ATOM 2566 C C . CYS A 1 332 ? -20.641 -7.634 -7.767 1.00 93.62 332 CYS A C 1
ATOM 2568 O O . CYS A 1 332 ? -20.441 -7.459 -8.964 1.00 93.62 332 CYS A O 1
ATOM 2570 N N . ALA A 1 333 ? -21.872 -7.711 -7.252 1.00 93.06 333 ALA A N 1
ATOM 2571 C CA . ALA A 1 333 ? -23.077 -7.612 -8.066 1.00 93.06 333 ALA A CA 1
ATOM 2572 C C . ALA A 1 333 ? -23.164 -6.261 -8.789 1.00 93.06 333 ALA A C 1
ATOM 2574 O O . ALA A 1 333 ? -23.503 -6.224 -9.970 1.00 93.06 333 ALA A O 1
ATOM 2575 N N . TYR A 1 334 ? -22.807 -5.168 -8.109 1.00 91.44 334 TYR A N 1
ATOM 2576 C CA . TYR A 1 334 ? -22.733 -3.844 -8.721 1.00 91.44 334 TYR A CA 1
ATOM 2577 C C . TYR A 1 334 ? -21.672 -3.782 -9.832 1.00 91.44 334 TYR A C 1
ATOM 2579 O O . TYR A 1 334 ? -21.987 -3.374 -10.951 1.00 9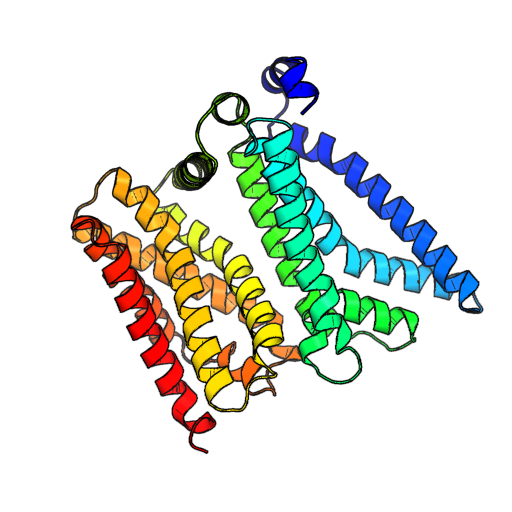1.44 334 TYR A O 1
ATOM 2587 N N . ASN A 1 335 ? -20.448 -4.250 -9.566 1.00 89.50 335 ASN A N 1
ATOM 2588 C CA . ASN A 1 335 ? -19.362 -4.231 -10.553 1.00 89.50 335 ASN A CA 1
ATOM 2589 C C . ASN A 1 335 ? -19.691 -5.110 -11.772 1.00 89.50 335 ASN A C 1
ATOM 2591 O O . ASN A 1 335 ? -19.532 -4.680 -12.912 1.00 89.50 335 ASN A O 1
ATOM 2595 N N . LEU A 1 336 ? -20.237 -6.312 -11.557 1.00 89.19 336 LEU A N 1
ATOM 2596 C CA . LEU A 1 336 ? -20.683 -7.198 -12.639 1.00 89.19 336 LEU A CA 1
ATOM 2597 C C . LEU A 1 336 ? -21.842 -6.599 -13.443 1.00 89.19 336 LEU A C 1
ATOM 2599 O O . LEU A 1 336 ? -21.884 -6.757 -14.662 1.00 89.19 336 LEU A O 1
ATOM 2603 N N . PHE A 1 337 ? -22.770 -5.893 -12.790 1.00 87.69 337 PHE A N 1
ATOM 2604 C CA . PHE A 1 337 ? -23.866 -5.213 -13.476 1.00 87.69 337 PHE A CA 1
ATOM 2605 C C . PHE A 1 337 ? -23.357 -4.117 -14.417 1.00 87.69 337 PHE A C 1
ATOM 2607 O O . PHE A 1 337 ? -23.843 -4.015 -15.544 1.00 87.69 337 PHE A O 1
ATOM 2614 N N . LEU A 1 338 ? -22.361 -3.334 -13.996 1.00 82.56 338 LEU A N 1
ATOM 2615 C CA . LEU A 1 338 ? -21.714 -2.351 -14.870 1.00 82.56 338 LEU A CA 1
ATOM 2616 C C . LEU A 1 338 ? -20.964 -3.023 -16.030 1.00 82.56 338 LEU A C 1
ATOM 2618 O O . LEU A 1 338 ? -21.014 -2.537 -17.158 1.00 82.56 338 LEU A O 1
ATOM 2622 N N . LEU A 1 339 ? -20.334 -4.172 -15.776 1.00 79.12 339 LEU A N 1
ATOM 2623 C CA . LEU A 1 339 ? -19.560 -4.939 -16.758 1.00 79.12 339 LEU A CA 1
ATOM 2624 C C . LEU A 1 339 ? -20.398 -5.828 -17.682 1.00 79.12 339 LEU A C 1
ATOM 2626 O O . LEU A 1 339 ? -19.842 -6.486 -18.561 1.00 79.12 339 LEU A O 1
ATOM 2630 N N . ARG A 1 340 ? -21.728 -5.849 -17.543 1.00 78.75 340 ARG A N 1
ATOM 2631 C CA . ARG A 1 340 ? -22.607 -6.705 -18.358 1.00 78.75 340 ARG A CA 1
ATOM 2632 C C . ARG A 1 340 ? -22.398 -6.518 -19.865 1.00 78.75 340 ARG A C 1
ATOM 2634 O O . ARG A 1 340 ? -22.468 -7.485 -20.610 1.00 78.75 340 ARG A O 1
ATOM 2641 N N . GLY A 1 341 ? -22.102 -5.291 -20.299 1.00 67.00 341 GLY A N 1
ATOM 2642 C CA . GLY A 1 341 ? -21.855 -4.973 -21.707 1.00 67.00 341 GLY A CA 1
ATOM 2643 C C . GLY A 1 341 ? -20.517 -5.488 -22.243 1.00 67.00 341 GLY A C 1
ATOM 2644 O O . GLY A 1 341 ? -20.331 -5.483 -23.445 1.00 67.00 341 GLY A O 1
ATOM 2645 N N . VAL A 1 342 ? -19.600 -5.921 -21.374 1.00 66.50 342 VAL A N 1
ATOM 2646 C CA . VAL A 1 342 ? -18.294 -6.495 -21.745 1.00 66.50 342 VAL A CA 1
ATOM 2647 C C . VAL A 1 342 ? -18.290 -8.017 -21.570 1.00 66.50 342 VAL A C 1
ATOM 2649 O O . VAL A 1 342 ? -17.613 -8.725 -22.302 1.00 66.50 342 VAL A O 1
ATOM 2652 N N . ILE A 1 343 ? -19.052 -8.534 -20.601 1.00 65.00 343 ILE A N 1
ATOM 2653 C CA . ILE A 1 343 ? -19.127 -9.972 -20.290 1.00 65.00 343 ILE A CA 1
ATOM 2654 C C . ILE A 1 343 ? -20.026 -10.733 -21.278 1.00 65.00 343 ILE A C 1
ATOM 2656 O O . ILE A 1 343 ? -19.773 -11.905 -21.544 1.00 65.00 343 ILE A O 1
ATOM 2660 N N . PHE A 1 344 ? -21.078 -10.087 -21.788 1.00 63.97 344 PHE A N 1
ATOM 2661 C CA . PHE A 1 344 ? -22.095 -10.712 -22.646 1.00 63.97 344 PHE A CA 1
ATOM 2662 C C . PHE A 1 344 ? -22.101 -10.170 -24.089 1.00 63.97 344 PHE A C 1
ATOM 2664 O O . PHE A 1 344 ? -23.111 -10.323 -24.777 1.00 63.97 344 PHE A O 1
ATOM 2671 N N . ALA A 1 345 ? -21.022 -9.501 -24.509 1.00 56.62 345 ALA A N 1
ATOM 2672 C CA . ALA A 1 345 ? -20.839 -8.971 -25.865 1.00 56.62 345 ALA A CA 1
ATOM 2673 C C . ALA A 1 345 ? -19.861 -9.813 -26.704 1.00 56.62 345 ALA A C 1
ATOM 2675 O O . ALA A 1 345 ? -19.741 -11.026 -26.413 1.00 56.62 345 ALA A O 1
#

Radius of gyration: 21.87 Å; Cα contacts (8 Å, |Δi|>4): 388; chains: 1; bounding box: 56×33×52 Å

Secondary structure (DSSP, 8-state):
-HHHHSSHHHHHHSSS--HHHHHHHHHHHHHHHHHHHHHHHHHHHHHHTT---HHHHHHHHHHHHHHHHHHHHHHHHHHHHHHHH-SSHHHHHHHHHHHHHHHHHHHHTGGGGTTT-GGGGGSHHHHHHHHHHT----HHHHHHHHHHHHHHHHHHHHHHHHT-SHHHHS----HHHHHHHHHHHH-SSTTHHHHHHHHHHHHHHHHHHHHHHHHTTSPTTHHHHHHHHHHHHHHHHHHHHHHHHHHTT---HHHHHHHHHHHHHHHHHHHHHHHHHHHHHHTTSHHHHHHT-TT-SHHHHHHHHHHHHHHHHHHHTT-HHHHHHHHHHHHHHHHHHHTHHHH--